Protein AF-A0A2E7CBD7-F1 (afdb_monomer_lite)

Foldseek 3Di:
DDPDPDDQPPPVCCVLCVLQLLLLVLVPDDDPSNVVSVVLSVVLNVQCVDPVLVVLLVVLVVLLVVLPDDPPDRSNLQHLDLVSHFDADCVLVVCLVVLCQLQVLCVVVLVVLQVVLVPDPDPVCSVVSSVVCCVPVQVVSLQVVQQVQLVVCVVVVNDHSVVSSVVSVCSNVVSNVVSVVSVVSVVSNVSNVSNCCCPPVNDPSNVVSSNSSSVSSVD

Structure (mmCIF, N/CA/C/O backbone):
data_AF-A0A2E7CBD7-F1
#
_entry.id   AF-A0A2E7CBD7-F1
#
loop_
_atom_site.group_PDB
_atom_site.id
_atom_site.type_symbol
_atom_site.label_atom_id
_atom_site.label_alt_id
_atom_site.label_comp_id
_atom_site.label_asym_id
_atom_site.label_entity_id
_atom_site.label_seq_id
_atom_site.pdbx_PDB_ins_code
_atom_site.Cartn_x
_atom_site.Cartn_y
_atom_site.Cartn_z
_atom_site.occupancy
_atom_site.B_iso_or_equiv
_atom_site.auth_seq_id
_atom_site.auth_comp_id
_atom_site.auth_asym_id
_atom_site.auth_atom_id
_atom_site.pdbx_PDB_model_num
ATOM 1 N N . MET A 1 1 ? 2.432 -10.500 17.187 1.00 45.72 1 MET A N 1
ATOM 2 C CA . MET A 1 1 ? 3.588 -10.124 16.327 1.00 45.72 1 MET A CA 1
ATOM 3 C C . MET A 1 1 ? 3.227 -8.791 15.681 1.00 45.72 1 MET A C 1
ATOM 5 O O . MET A 1 1 ? 2.122 -8.709 15.167 1.00 45.72 1 MET A O 1
ATOM 9 N N . ARG A 1 2 ? 4.065 -7.745 15.773 1.00 46.00 2 ARG A N 1
ATOM 10 C CA . ARG A 1 2 ? 3.711 -6.399 15.273 1.00 46.00 2 ARG A CA 1
ATOM 11 C C . ARG A 1 2 ? 3.527 -6.428 13.750 1.00 46.00 2 ARG A C 1
ATOM 13 O O . ARG A 1 2 ? 4.441 -6.854 13.051 1.00 46.00 2 ARG A O 1
ATOM 20 N N . LYS A 1 3 ? 2.368 -5.992 13.251 1.00 58.16 3 LYS A N 1
ATOM 21 C CA . LYS A 1 3 ? 2.067 -5.891 11.807 1.00 58.16 3 LYS A CA 1
ATOM 22 C C . LYS A 1 3 ? 2.185 -4.465 11.267 1.00 58.16 3 LYS A C 1
ATOM 24 O O . LYS A 1 3 ? 2.264 -4.269 10.061 1.00 58.16 3 LYS A O 1
ATOM 29 N N . LEU A 1 4 ? 2.232 -3.484 12.163 1.00 59.16 4 LEU A N 1
ATOM 30 C CA . LEU A 1 4 ? 2.351 -2.063 11.865 1.00 59.16 4 LEU A CA 1
ATOM 31 C C . LEU A 1 4 ? 3.756 -1.552 12.172 1.00 59.16 4 LEU A C 1
ATOM 33 O O . LEU A 1 4 ? 4.401 -1.988 13.126 1.00 59.16 4 LEU A O 1
ATOM 37 N N . THR A 1 5 ? 4.198 -0.586 11.367 1.00 62.44 5 THR A N 1
ATOM 38 C CA . THR A 1 5 ? 5.437 0.179 11.572 1.00 62.44 5 THR A CA 1
ATOM 39 C C . THR A 1 5 ? 5.343 1.153 12.745 1.00 62.44 5 THR A C 1
ATOM 41 O O . THR A 1 5 ? 6.370 1.604 13.245 1.00 62.44 5 THR A O 1
ATOM 44 N N . LEU A 1 6 ? 4.124 1.452 13.199 1.00 66.19 6 LEU A N 1
ATOM 45 C CA . LEU A 1 6 ? 3.848 2.288 14.357 1.00 66.19 6 LEU A CA 1
ATOM 46 C C . LEU A 1 6 ? 3.693 1.436 15.625 1.00 66.19 6 LEU A C 1
ATOM 48 O O . LEU A 1 6 ? 3.036 0.391 15.612 1.00 66.19 6 LEU A O 1
ATOM 52 N N . ASP A 1 7 ? 4.309 1.886 16.721 1.00 74.25 7 ASP A N 1
ATOM 53 C CA . ASP A 1 7 ? 4.195 1.222 18.016 1.00 74.25 7 ASP A CA 1
ATOM 54 C C . ASP A 1 7 ? 2.847 1.542 18.667 1.00 74.25 7 ASP A C 1
ATOM 56 O O . ASP A 1 7 ? 2.553 2.694 18.981 1.00 74.25 7 ASP A O 1
ATOM 60 N N . ILE A 1 8 ? 2.034 0.507 18.867 1.00 78.81 8 ILE A N 1
ATOM 61 C CA . ILE A 1 8 ? 0.743 0.612 19.544 1.00 78.81 8 ILE A CA 1
ATOM 62 C C . ILE A 1 8 ? 0.936 0.198 20.996 1.00 78.81 8 ILE A C 1
ATOM 64 O O . ILE A 1 8 ? 1.450 -0.887 21.281 1.00 78.81 8 ILE A O 1
ATOM 68 N N . GLN A 1 9 ? 0.506 1.066 21.909 1.00 81.12 9 GLN A N 1
ATOM 69 C CA . GLN A 1 9 ? 0.591 0.848 23.346 1.00 81.12 9 GLN A CA 1
ATOM 70 C C . GLN A 1 9 ? -0.817 0.822 23.966 1.00 81.12 9 GLN A C 1
ATOM 72 O O . GLN A 1 9 ? -1.640 1.657 23.592 1.00 81.12 9 GLN A O 1
ATOM 77 N N . PRO A 1 10 ? -1.086 -0.083 24.927 1.00 83.06 10 PRO A N 1
ATOM 78 C CA . PRO A 1 10 ? -0.162 -1.069 25.490 1.00 83.06 10 PRO A CA 1
ATOM 79 C C . PRO A 1 10 ? 0.046 -2.279 24.566 1.00 83.06 10 PRO A C 1
ATOM 81 O O . PRO A 1 10 ? -0.889 -2.801 23.967 1.00 83.06 10 PRO A O 1
ATOM 84 N N . SER A 1 11 ? 1.280 -2.787 24.511 1.00 82.88 11 SER A N 1
ATOM 85 C CA . SER A 1 11 ? 1.660 -3.911 23.636 1.00 82.88 11 SER A CA 1
ATOM 86 C C . SER A 1 11 ? 0.886 -5.213 23.880 1.00 82.88 11 SER A C 1
ATOM 88 O O . SER A 1 11 ? 0.782 -6.038 22.974 1.00 82.88 11 SER A O 1
ATOM 90 N N . LYS A 1 12 ? 0.340 -5.403 25.089 1.00 84.69 12 LYS A N 1
ATOM 91 C CA . LYS A 1 12 ? -0.490 -6.564 25.450 1.00 84.69 12 LYS A CA 1
ATOM 92 C C . LYS A 1 12 ? -1.815 -6.605 24.686 1.00 84.69 12 LYS A C 1
ATOM 94 O O . LYS A 1 12 ? -2.310 -7.688 24.418 1.00 84.69 12 LYS A O 1
ATOM 99 N N . GLU A 1 13 ? -2.341 -5.442 24.315 1.00 87.81 13 GLU A N 1
ATOM 100 C CA . GLU A 1 13 ? -3.641 -5.281 23.654 1.00 87.81 13 GLU A CA 1
ATOM 101 C C . GLU A 1 13 ? -3.455 -4.908 22.173 1.00 87.81 13 GLU A C 1
ATOM 103 O O . GLU A 1 13 ? -4.305 -4.285 21.545 1.00 87.81 13 GLU A O 1
ATOM 108 N N . TYR A 1 14 ? -2.303 -5.265 21.597 1.00 85.06 14 TYR 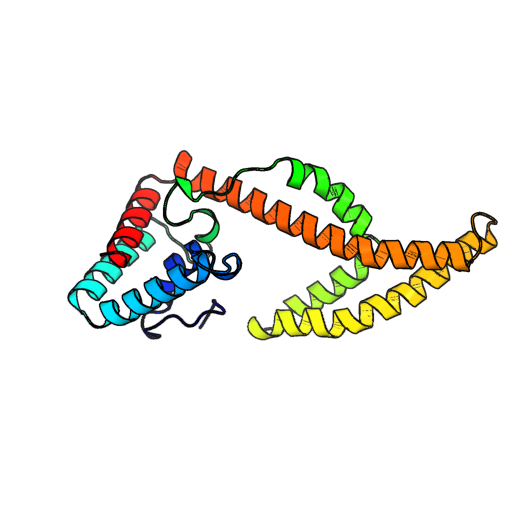A N 1
ATOM 109 C CA . TYR A 1 14 ? -1.939 -4.890 20.233 1.00 85.06 14 TYR A CA 1
ATOM 110 C C . TYR A 1 14 ? -2.971 -5.360 19.204 1.00 85.06 14 TYR A C 1
ATOM 112 O O . TYR A 1 14 ? -3.414 -4.564 18.384 1.00 85.06 14 TYR A O 1
ATOM 120 N N . ASP A 1 15 ? -3.375 -6.631 19.264 1.00 86.75 15 ASP A N 1
ATOM 121 C CA . ASP A 1 15 ? -4.303 -7.219 18.288 1.00 86.75 15 ASP A CA 1
ATOM 122 C C . ASP A 1 15 ? -5.714 -6.603 18.386 1.00 86.75 15 ASP A C 1
ATOM 124 O O . ASP A 1 15 ? -6.424 -6.524 17.386 1.00 86.75 15 ASP A O 1
ATOM 128 N N . LEU A 1 16 ? -6.081 -6.101 19.571 1.00 90.62 16 LEU A N 1
ATOM 129 C CA . LEU A 1 16 ? -7.334 -5.391 19.834 1.00 90.62 16 LEU A CA 1
ATOM 130 C C . LEU A 1 16 ? -7.347 -3.999 19.190 1.00 90.62 16 LEU A C 1
ATOM 132 O O . LEU A 1 16 ? -8.383 -3.546 18.714 1.00 90.62 16 LEU A O 1
ATOM 136 N N . LEU A 1 17 ? -6.201 -3.316 19.172 1.00 91.94 17 LEU A N 1
ATOM 137 C CA . LEU A 1 17 ? -6.055 -1.934 18.702 1.00 91.94 17 LEU A CA 1
ATOM 138 C C . LEU A 1 17 ? -5.582 -1.833 17.240 1.00 91.94 17 LEU A C 1
ATOM 140 O O . LEU A 1 17 ? -5.793 -0.810 16.586 1.00 91.94 17 LEU A O 1
ATOM 144 N N . GLU A 1 18 ? -4.953 -2.883 16.704 1.00 91.31 18 GLU A N 1
ATOM 145 C CA . GLU A 1 18 ? -4.431 -2.935 15.331 1.00 91.31 18 GLU A CA 1
ATOM 146 C C . GLU A 1 18 ? -5.481 -2.537 14.271 1.00 91.31 18 GLU A C 1
AT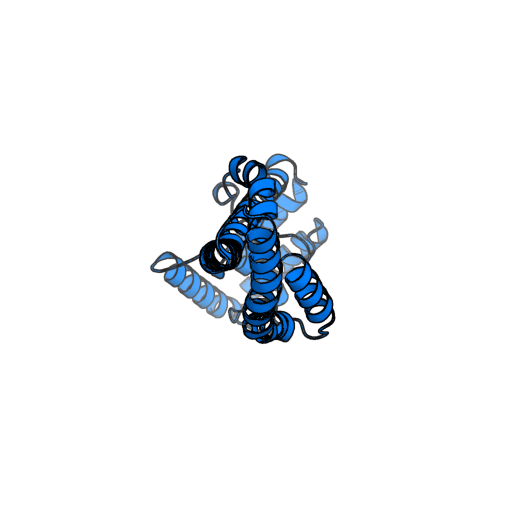OM 148 O O . GLU A 1 18 ? -5.150 -1.712 13.411 1.00 91.31 18 GLU A O 1
ATOM 153 N N . PRO A 1 19 ? -6.736 -3.039 14.305 1.00 93.50 19 PRO A N 1
ATOM 154 C CA . PRO A 1 19 ? -7.743 -2.710 13.293 1.00 93.50 19 PRO A CA 1
ATOM 155 C C . PRO A 1 19 ? -8.080 -1.217 13.245 1.00 93.50 19 PRO A C 1
ATOM 157 O O . PRO A 1 19 ? -8.169 -0.647 12.152 1.00 93.50 19 PRO A O 1
ATOM 160 N N . TYR A 1 20 ? -8.207 -0.582 14.413 1.00 94.00 20 TYR A N 1
ATOM 161 C CA . TYR A 1 20 ? -8.456 0.852 14.551 1.00 94.00 20 TYR A CA 1
ATOM 162 C C . TYR A 1 20 ? -7.311 1.692 13.989 1.00 94.00 20 TYR A C 1
ATOM 164 O O . TYR A 1 20 ? -7.541 2.630 13.222 1.00 94.00 20 TYR A O 1
ATOM 172 N N . VAL A 1 21 ? -6.068 1.339 14.329 1.00 91.62 21 VAL A N 1
ATOM 173 C CA . VAL A 1 21 ? -4.884 2.079 13.871 1.00 91.62 21 VAL A CA 1
ATOM 174 C C . VAL A 1 21 ? -4.655 1.888 12.372 1.00 91.62 21 VAL A C 1
ATOM 176 O O . VAL A 1 21 ? -4.257 2.828 11.689 1.00 91.62 21 VAL A O 1
ATOM 179 N N . ARG A 1 22 ? -4.967 0.714 11.814 1.00 91.50 22 ARG A N 1
ATOM 180 C CA . ARG A 1 22 ? -4.966 0.501 10.356 1.00 91.50 22 ARG A CA 1
ATOM 181 C C . ARG A 1 22 ? -5.968 1.403 9.640 1.00 91.50 22 ARG A C 1
ATOM 183 O O . ARG A 1 22 ? -5.622 1.995 8.619 1.00 91.50 22 ARG A O 1
ATOM 190 N N . ALA A 1 23 ? -7.167 1.570 10.197 1.00 92.62 23 ALA A N 1
ATOM 191 C CA . ALA A 1 23 ? -8.201 2.434 9.628 1.00 92.62 23 ALA A CA 1
ATOM 192 C C . ALA A 1 23 ? -7.800 3.926 9.587 1.00 92.62 23 ALA A C 1
ATOM 194 O O . ALA A 1 23 ? -8.231 4.648 8.684 1.00 92.62 23 ALA A O 1
ATOM 195 N N . LEU A 1 24 ? -6.908 4.373 10.485 1.00 90.69 24 LEU A N 1
ATOM 196 C CA . LEU A 1 24 ? -6.328 5.726 10.465 1.00 90.69 24 LEU A CA 1
ATOM 197 C C . LEU A 1 24 ? -5.389 5.985 9.276 1.00 90.69 24 LEU A C 1
ATOM 199 O O . LEU A 1 24 ? -5.131 7.145 8.956 1.00 90.69 24 LEU A O 1
ATOM 203 N N . ARG A 1 25 ? -4.879 4.931 8.620 1.00 89.81 25 ARG A N 1
ATOM 204 C CA . ARG A 1 25 ? -3.911 5.019 7.509 1.00 89.81 25 ARG A CA 1
ATOM 205 C C . ARG A 1 25 ? -2.694 5.897 7.848 1.00 89.81 25 ARG A C 1
ATOM 207 O O . ARG A 1 25 ? -2.388 6.846 7.125 1.00 89.81 25 ARG A O 1
ATOM 214 N N . PRO A 1 26 ? -1.961 5.586 8.933 1.00 85.38 26 PRO A N 1
ATOM 215 C CA . PRO A 1 26 ? -0.871 6.428 9.429 1.00 85.38 26 PRO A CA 1
ATOM 216 C C . PRO A 1 26 ? 0.226 6.692 8.388 1.00 85.38 26 PRO A C 1
ATOM 218 O O . PRO A 1 26 ? 0.828 7.756 8.390 1.00 85.38 26 PRO A O 1
ATOM 221 N N . THR A 1 27 ? 0.462 5.758 7.464 1.00 82.38 27 THR A N 1
ATOM 222 C CA . THR A 1 27 ? 1.471 5.888 6.399 1.00 82.38 27 THR A CA 1
ATOM 223 C C . THR A 1 27 ? 1.132 6.932 5.332 1.00 82.38 27 THR A C 1
ATOM 225 O O . THR A 1 27 ? 1.996 7.271 4.531 1.00 82.38 27 THR A O 1
ATOM 228 N N . GLU A 1 28 ? -0.110 7.418 5.290 1.00 83.69 28 GLU A N 1
ATOM 229 C CA . GLU A 1 28 ? -0.585 8.420 4.325 1.00 83.69 28 GLU A CA 1
ATOM 230 C C . GLU A 1 28 ? -0.653 9.834 4.912 1.00 83.69 28 GLU A C 1
ATOM 232 O O . GLU A 1 28 ? -0.900 10.788 4.175 1.00 83.69 28 GLU A O 1
ATOM 237 N N . LYS A 1 29 ? -0.473 9.986 6.229 1.00 86.56 29 LYS A N 1
ATOM 238 C CA . LYS A 1 29 ? -0.640 11.265 6.924 1.00 86.56 29 LYS A CA 1
ATOM 239 C C . LYS A 1 29 ? 0.683 12.005 7.090 1.00 86.56 29 LYS A C 1
ATOM 241 O O . LYS A 1 29 ? 1.717 11.401 7.360 1.00 86.56 29 LYS A O 1
ATOM 246 N N . ILE A 1 30 ? 0.626 13.327 6.941 1.00 86.25 30 ILE A N 1
ATOM 247 C CA . ILE A 1 30 ? 1.757 14.253 7.085 1.00 86.25 30 ILE A CA 1
ATOM 248 C C . ILE A 1 30 ? 1.296 15.523 7.811 1.00 86.25 30 ILE A C 1
ATOM 250 O O . ILE A 1 30 ? 0.117 15.867 7.744 1.00 86.25 30 ILE A O 1
ATOM 254 N N . GLY A 1 31 ? 2.217 16.229 8.473 1.00 89.44 31 GLY A N 1
ATOM 255 C CA . GLY A 1 31 ? 1.921 17.493 9.164 1.00 89.44 31 GLY A CA 1
ATOM 256 C C . GLY A 1 31 ? 0.873 17.338 10.271 1.00 89.44 31 GLY A C 1
ATOM 257 O O . GLY A 1 31 ? 0.918 16.373 11.031 1.00 89.44 31 GLY A O 1
ATOM 258 N N . ASP A 1 32 ? -0.086 18.258 10.324 1.00 88.44 32 ASP A N 1
ATOM 259 C CA . ASP A 1 32 ? -1.112 18.335 11.375 1.00 88.44 32 ASP A CA 1
ATOM 260 C C . ASP A 1 32 ? -1.944 17.044 11.504 1.00 88.44 32 ASP A C 1
ATOM 262 O O . ASP A 1 32 ? -2.252 16.597 12.609 1.00 88.44 32 ASP A O 1
ATOM 266 N N . ASP A 1 33 ? -2.248 16.378 10.383 1.00 86.75 33 ASP A N 1
ATOM 267 C CA . ASP A 1 33 ? -2.962 15.093 10.374 1.00 86.75 33 ASP A CA 1
ATOM 268 C C . ASP A 1 33 ? -2.166 13.990 11.092 1.00 86.75 33 ASP A C 1
ATOM 270 O O . ASP A 1 33 ? -2.736 13.094 11.719 1.00 86.75 33 ASP A O 1
ATOM 274 N N . TRP A 1 34 ? -0.837 14.029 10.980 1.00 88.56 34 TRP A N 1
ATOM 275 C CA . TRP A 1 34 ? 0.042 13.086 11.660 1.00 88.56 34 TRP A CA 1
ATOM 276 C C . TRP A 1 34 ? 0.114 13.374 13.162 1.00 88.56 34 TRP A C 1
ATOM 278 O O . TRP A 1 34 ? 0.031 12.450 13.975 1.00 88.56 34 TRP A O 1
ATOM 288 N N . GLU A 1 35 ? 0.198 14.647 13.546 1.00 89.06 35 GLU A N 1
ATOM 289 C CA . GLU A 1 35 ? 0.175 15.061 14.953 1.00 89.06 35 GLU A CA 1
ATOM 290 C C . GLU A 1 35 ? -1.145 14.690 15.640 1.00 89.06 35 GLU A C 1
ATOM 292 O O . GLU A 1 35 ? -1.144 14.230 16.788 1.00 89.06 35 GLU A O 1
ATOM 297 N N . ALA A 1 36 ? -2.267 14.792 14.923 1.00 90.19 36 ALA A N 1
ATOM 298 C CA . ALA A 1 36 ? -3.568 14.340 15.402 1.00 90.19 36 ALA A CA 1
ATOM 299 C C . ALA A 1 36 ? -3.580 12.828 15.693 1.00 90.19 36 ALA A C 1
ATOM 301 O O . ALA A 1 36 ? -4.057 12.410 16.750 1.00 90.19 36 ALA A O 1
ATOM 302 N N . ILE A 1 37 ? -2.990 12.005 14.814 1.00 90.38 37 ILE A N 1
ATOM 303 C CA . ILE A 1 37 ? -2.857 10.555 15.039 1.00 90.38 37 ILE A CA 1
ATOM 304 C C . ILE A 1 37 ? -1.999 10.267 16.273 1.00 90.38 37 ILE A C 1
ATOM 306 O O . ILE A 1 37 ? -2.384 9.449 17.106 1.00 90.38 37 ILE A O 1
ATOM 310 N N . LEU A 1 38 ? -0.850 10.931 16.425 1.00 89.94 38 LEU A N 1
ATOM 311 C CA . LEU A 1 38 ? 0.012 10.740 17.596 1.00 89.94 38 LEU A CA 1
ATOM 312 C C . LEU A 1 38 ? -0.696 11.131 18.897 1.00 89.94 38 LEU A C 1
ATOM 314 O O . LEU A 1 38 ? -0.546 10.456 19.918 1.00 89.94 38 LEU A O 1
ATOM 318 N N . THR A 1 39 ? -1.491 12.198 18.857 1.00 91.50 39 THR A N 1
ATOM 319 C CA . THR A 1 39 ? -2.300 12.645 19.994 1.00 91.50 39 THR A CA 1
ATOM 320 C C . THR A 1 39 ? -3.354 11.604 20.363 1.00 91.50 39 THR A C 1
ATOM 322 O O . THR A 1 39 ? -3.472 11.249 21.537 1.00 91.50 39 THR A O 1
ATOM 325 N N . ASP A 1 40 ? -4.064 11.047 19.380 1.00 90.81 40 ASP A N 1
ATOM 326 C CA . ASP A 1 40 ? -5.062 10.000 19.619 1.00 90.81 40 ASP A CA 1
ATOM 327 C C . ASP A 1 40 ? -4.426 8.701 20.143 1.00 90.81 40 ASP A C 1
ATOM 329 O O . ASP A 1 40 ? -4.927 8.093 21.084 1.00 90.81 40 ASP A O 1
ATOM 333 N N . LEU A 1 41 ? -3.255 8.311 19.634 1.00 91.12 41 LEU A N 1
ATOM 334 C CA . LEU A 1 41 ? -2.512 7.155 20.148 1.00 91.12 41 LEU A CA 1
ATOM 335 C C . LEU A 1 41 ? -2.051 7.351 21.597 1.00 91.12 41 LEU A C 1
ATOM 337 O O . LEU A 1 41 ? -2.110 6.418 22.400 1.00 91.12 41 LEU A O 1
ATOM 341 N N . ASN A 1 42 ? -1.620 8.562 21.957 1.00 90.44 42 ASN A N 1
ATOM 342 C CA . ASN A 1 42 ? -1.290 8.897 23.342 1.00 90.44 42 ASN A CA 1
ATOM 343 C C . ASN A 1 42 ? -2.531 8.864 24.242 1.00 90.44 42 ASN A C 1
ATOM 345 O O . ASN A 1 42 ? -2.454 8.355 25.362 1.00 90.44 42 ASN A O 1
ATOM 349 N N . ARG A 1 43 ? -3.681 9.345 23.754 1.00 92.94 43 ARG A N 1
ATOM 350 C CA . ARG A 1 43 ? -4.966 9.220 24.453 1.00 92.94 43 ARG A CA 1
ATOM 351 C C . ARG A 1 43 ? -5.306 7.750 24.695 1.00 92.94 43 ARG A C 1
ATOM 353 O O . ARG A 1 43 ? -5.533 7.388 25.842 1.00 92.94 43 ARG A O 1
ATOM 360 N N . ILE A 1 44 ? -5.253 6.901 23.667 1.00 91.50 44 ILE A N 1
ATOM 361 C CA . ILE A 1 44 ? -5.518 5.454 23.769 1.00 91.50 44 ILE A CA 1
ATOM 362 C C . ILE A 1 44 ? -4.596 4.798 24.796 1.00 91.50 44 ILE A C 1
ATOM 364 O O . ILE A 1 44 ? -5.059 4.063 25.667 1.00 91.50 44 ILE A O 1
ATOM 368 N N . LYS A 1 45 ? -3.295 5.107 24.747 1.00 89.06 45 LYS A N 1
ATOM 369 C CA . LYS A 1 45 ? -2.318 4.607 25.720 1.00 89.06 45 LYS A CA 1
ATOM 370 C C . LYS A 1 45 ? -2.702 4.977 27.155 1.00 89.06 45 LYS A C 1
ATOM 372 O O . LYS A 1 45 ? -2.535 4.157 28.055 1.00 89.06 45 LYS A O 1
ATOM 377 N N . ASN A 1 46 ? -3.205 6.191 27.374 1.00 89.31 46 ASN A N 1
ATOM 378 C CA . ASN A 1 46 ? -3.647 6.643 28.690 1.00 89.31 46 ASN A CA 1
ATOM 379 C C . ASN A 1 46 ? -4.966 5.971 29.110 1.00 89.31 46 ASN A C 1
ATOM 381 O O . ASN A 1 46 ? -5.056 5.493 30.242 1.00 89.31 46 ASN A O 1
ATOM 385 N N . SER A 1 47 ? -5.948 5.881 28.204 1.00 88.56 47 SER A N 1
ATOM 386 C CA . SER A 1 47 ? -7.250 5.237 28.436 1.00 88.56 47 SER A CA 1
ATOM 387 C C . SER A 1 47 ? -7.125 3.746 28.738 1.00 88.56 47 SER A C 1
ATOM 389 O O . SER A 1 47 ? -7.883 3.219 29.545 1.00 88.56 47 SER A O 1
ATOM 391 N N . ALA A 1 48 ? -6.121 3.071 28.178 1.00 87.06 48 ALA A N 1
ATOM 392 C CA . ALA A 1 48 ? -5.876 1.655 28.426 1.00 87.06 48 ALA A CA 1
ATOM 393 C C . ALA A 1 48 ? -5.487 1.322 29.882 1.00 87.06 48 ALA A C 1
ATOM 395 O O . ALA A 1 48 ? -5.528 0.154 30.261 1.00 87.06 48 ALA A O 1
ATOM 396 N N . ASN A 1 49 ? -5.138 2.318 30.708 1.00 86.94 49 ASN A N 1
ATOM 397 C CA . ASN A 1 49 ? -4.947 2.121 32.151 1.00 86.94 49 ASN A CA 1
ATOM 398 C C . ASN A 1 49 ? -6.277 2.003 32.917 1.00 86.94 49 ASN A C 1
ATOM 400 O O . ASN A 1 49 ? -6.280 1.609 34.080 1.00 86.94 49 ASN A O 1
ATOM 404 N N . ASN A 1 50 ? -7.403 2.363 32.296 1.00 90.94 50 ASN A N 1
ATOM 405 C CA . ASN A 1 50 ? -8.731 2.215 32.873 1.00 90.94 50 ASN A CA 1
ATOM 406 C C . ASN A 1 50 ? -9.306 0.840 32.504 1.00 90.94 50 ASN A C 1
ATOM 408 O O . ASN A 1 50 ? -9.680 0.592 31.356 1.00 90.94 50 ASN A O 1
ATOM 412 N N . GLU A 1 51 ? -9.432 -0.041 33.496 1.00 90.00 51 GLU A N 1
ATOM 413 C CA . GLU A 1 51 ? -9.959 -1.399 33.309 1.00 90.00 51 GLU A CA 1
ATOM 414 C C . GLU A 1 51 ? -11.391 -1.418 32.759 1.00 90.00 51 GLU A C 1
ATOM 416 O O . GLU A 1 51 ? -11.734 -2.292 31.967 1.00 90.00 51 GLU A O 1
ATOM 421 N N . THR A 1 52 ? -12.219 -0.429 33.111 1.00 92.00 52 THR A N 1
ATOM 422 C CA . THR A 1 52 ? -13.602 -0.342 32.613 1.00 92.00 52 THR A CA 1
ATOM 423 C C . THR A 1 52 ? -13.627 -0.028 31.120 1.00 92.00 52 THR A C 1
ATOM 425 O O . THR A 1 52 ? -14.398 -0.628 30.374 1.00 92.00 52 THR A O 1
ATOM 428 N N . TRP A 1 53 ? -12.768 0.893 30.674 1.00 93.19 53 TRP A N 1
ATOM 429 C CA . TRP A 1 53 ? -12.620 1.221 29.254 1.00 93.19 53 TRP A CA 1
ATOM 430 C C . TRP A 1 53 ? -12.110 0.009 28.472 1.00 93.19 53 TRP A C 1
ATOM 432 O O . TRP A 1 53 ? -12.683 -0.366 27.452 1.00 93.19 53 TRP A O 1
ATOM 442 N N . LEU A 1 54 ? -11.089 -0.670 29.005 1.00 92.25 54 LEU A N 1
ATOM 443 C CA . LEU A 1 54 ? -10.502 -1.838 28.359 1.00 92.25 54 LEU A CA 1
ATOM 444 C C . LEU A 1 54 ? -11.485 -3.016 28.272 1.00 92.25 54 LEU A C 1
ATOM 446 O O . LEU A 1 54 ? -11.518 -3.704 27.255 1.00 92.25 54 LEU A O 1
ATOM 450 N N . SER A 1 55 ? -12.298 -3.240 29.306 1.00 92.69 55 SER A N 1
ATOM 451 C CA . SER A 1 55 ? -13.326 -4.286 29.298 1.00 92.69 55 SER A CA 1
ATOM 452 C C . SER A 1 55 ? -14.386 -4.025 28.229 1.00 92.69 55 SER A C 1
ATOM 454 O O . SER A 1 55 ? -14.691 -4.926 27.453 1.00 92.69 55 SER A O 1
ATOM 456 N N . LYS A 1 56 ? -14.891 -2.787 28.132 1.00 93.62 56 LYS A N 1
ATOM 457 C CA . LYS A 1 56 ? -15.851 -2.390 27.086 1.00 93.62 56 LYS A CA 1
ATOM 458 C C . LYS A 1 56 ? -15.272 -2.548 25.685 1.00 93.62 56 LYS A C 1
ATOM 460 O O . LYS A 1 56 ? -15.965 -2.979 24.766 1.00 93.62 56 LYS A O 1
ATOM 465 N N . LEU A 1 57 ? -13.995 -2.208 25.520 1.00 93.88 57 LEU A N 1
ATOM 466 C CA . LEU A 1 57 ? -13.308 -2.368 24.248 1.00 93.88 57 LEU A CA 1
ATOM 467 C C . LEU A 1 57 ? -13.182 -3.846 23.851 1.00 93.88 57 LEU A C 1
ATOM 469 O O . LEU A 1 57 ? -13.419 -4.186 22.694 1.00 93.88 57 LEU A O 1
ATOM 473 N N . LYS A 1 58 ? -12.829 -4.722 24.798 1.00 94.62 58 LYS A N 1
ATOM 474 C CA . LYS A 1 58 ? -12.751 -6.171 24.561 1.00 94.62 58 LYS A CA 1
ATOM 475 C C . LYS A 1 58 ? -14.103 -6.742 24.154 1.00 94.62 58 LYS A C 1
ATOM 477 O O . LYS A 1 58 ? -14.169 -7.428 23.143 1.00 94.62 58 LYS A O 1
ATOM 482 N N . GLU A 1 59 ? -15.163 -6.380 24.868 1.00 95.56 59 GLU A N 1
ATOM 483 C CA . GLU A 1 59 ? -16.537 -6.775 24.540 1.00 95.56 59 GLU A CA 1
ATOM 484 C C . GLU A 1 59 ? -16.931 -6.317 23.125 1.00 95.56 59 GLU A C 1
ATOM 486 O O . GLU A 1 59 ? -17.318 -7.132 22.292 1.00 95.56 59 GLU A O 1
ATOM 491 N N . SER A 1 60 ? -16.697 -5.043 22.794 1.00 95.06 60 SER A N 1
ATOM 492 C CA . SER A 1 60 ? -16.998 -4.498 21.458 1.00 95.06 60 SER A CA 1
ATOM 493 C C . SER A 1 60 ? -16.194 -5.183 20.343 1.00 95.06 60 SER A C 1
ATOM 495 O O . SER A 1 60 ? -16.666 -5.344 19.218 1.00 95.06 60 SER A O 1
ATOM 497 N N . TYR A 1 61 ? -14.961 -5.605 20.631 1.00 95.31 61 TYR A N 1
ATOM 498 C CA . TYR A 1 61 ? -14.141 -6.352 19.679 1.00 95.31 61 TYR A CA 1
ATOM 499 C C . TYR A 1 61 ? -14.585 -7.811 19.526 1.00 95.31 61 TYR A C 1
ATOM 501 O O . TYR A 1 61 ? -14.572 -8.342 18.417 1.00 95.31 61 TYR A O 1
ATOM 509 N N . GLU A 1 62 ? -15.010 -8.466 20.604 1.00 95.44 62 GLU A N 1
ATOM 510 C CA . GLU A 1 62 ? -15.595 -9.809 20.548 1.00 95.44 62 GLU A CA 1
ATOM 511 C C . GLU A 1 62 ? -16.901 -9.816 19.744 1.00 95.44 62 GLU A C 1
ATOM 513 O O . GLU A 1 62 ? -17.119 -10.718 18.928 1.00 95.44 62 GLU A O 1
ATOM 518 N N . GLU A 1 63 ? -17.729 -8.778 19.888 1.00 95.38 63 GLU A N 1
ATOM 519 C CA . GLU A 1 63 ? -18.904 -8.553 19.041 1.00 95.38 63 GLU A CA 1
ATOM 520 C C . GLU A 1 63 ? -18.515 -8.380 17.569 1.00 95.38 63 GLU A C 1
ATOM 522 O O . GLU A 1 63 ? -19.110 -9.009 16.691 1.00 95.38 63 GLU A O 1
ATOM 527 N N . LEU A 1 64 ? -17.474 -7.590 17.289 1.00 95.25 64 LEU A N 1
ATOM 528 C CA . LEU A 1 64 ? -16.947 -7.384 15.940 1.00 95.25 64 LEU A CA 1
ATOM 529 C C . LEU A 1 64 ? -16.477 -8.701 15.299 1.00 95.25 64 LEU A C 1
ATOM 531 O O . LEU A 1 64 ? -16.832 -8.998 14.153 1.00 95.25 64 LEU A O 1
ATOM 535 N N . VAL A 1 65 ? -15.722 -9.521 16.033 1.00 95.06 65 VAL A N 1
ATOM 536 C CA . VAL A 1 65 ? -15.281 -10.851 15.577 1.00 95.06 65 VAL A CA 1
ATOM 537 C C . VAL A 1 65 ? -16.483 -11.769 15.347 1.00 95.06 65 VAL A C 1
ATOM 539 O O . VAL A 1 65 ? -16.566 -12.422 14.305 1.00 95.06 65 VAL A O 1
ATOM 542 N N . SER A 1 66 ? -17.457 -11.765 16.257 1.00 94.69 66 SER A N 1
ATOM 543 C CA . SER A 1 66 ? -18.687 -12.562 16.147 1.00 94.69 66 SER A CA 1
ATOM 544 C C . SER A 1 66 ? -19.563 -12.144 14.961 1.00 94.69 66 SER A C 1
ATOM 546 O O . SER A 1 66 ? -20.229 -12.980 14.350 1.00 94.69 66 SER A O 1
ATOM 548 N N . ALA A 1 67 ? -19.525 -10.866 14.578 1.00 92.81 67 ALA A N 1
ATOM 549 C CA . ALA A 1 67 ? -20.197 -10.342 13.392 1.00 92.81 67 ALA A CA 1
ATOM 550 C C . ALA A 1 67 ? -19.504 -10.732 12.068 1.00 92.81 67 ALA A C 1
ATOM 552 O O . ALA A 1 67 ? -20.043 -10.468 10.987 1.00 92.81 67 ALA A O 1
ATOM 553 N N . GLY A 1 68 ? -18.342 -11.392 12.140 1.00 92.12 68 GLY A N 1
ATOM 554 C CA . GLY A 1 68 ? -17.614 -11.946 11.000 1.00 92.12 68 GLY A CA 1
ATOM 555 C C . GLY A 1 68 ? -16.325 -11.207 10.644 1.00 92.12 68 GLY A C 1
ATOM 556 O O . GLY A 1 68 ? -15.781 -11.444 9.563 1.00 92.12 68 GLY A O 1
ATOM 557 N N . PHE A 1 69 ? -15.829 -10.315 11.506 1.00 93.25 69 PHE A N 1
ATOM 558 C CA . PHE A 1 69 ? -14.548 -9.653 11.280 1.00 93.25 69 PHE A CA 1
ATOM 559 C C . PHE A 1 69 ? -13.392 -10.655 11.277 1.00 93.25 69 PHE A C 1
ATOM 561 O O . PHE A 1 69 ? -13.283 -11.533 12.131 1.00 93.25 69 PHE A O 1
ATOM 568 N N . THR A 1 70 ? -12.481 -10.485 10.323 1.00 89.94 70 THR A N 1
ATOM 569 C CA . THR A 1 70 ? -11.242 -11.260 10.250 1.00 89.94 70 THR A CA 1
ATOM 570 C C . THR A 1 70 ? -10.067 -10.322 10.024 1.00 89.94 70 THR A C 1
ATOM 572 O O . THR A 1 70 ? -10.175 -9.344 9.291 1.00 89.94 70 THR A O 1
ATOM 575 N N . ASN A 1 71 ? -8.899 -10.650 10.581 1.00 83.88 71 ASN A N 1
ATOM 576 C CA . ASN A 1 71 ? -7.686 -9.831 10.430 1.00 83.88 71 ASN A CA 1
ATOM 577 C C . ASN A 1 71 ? -7.205 -9.679 8.969 1.00 83.88 71 ASN A C 1
ATOM 579 O O . ASN A 1 71 ? -6.379 -8.811 8.678 1.00 83.88 71 ASN A O 1
ATOM 583 N N . SER A 1 72 ? -7.708 -10.518 8.055 1.00 84.62 72 SER A N 1
ATOM 584 C CA . SER A 1 72 ? -7.501 -10.409 6.607 1.00 84.62 72 SER A CA 1
ATOM 585 C C . SER A 1 72 ? -8.306 -9.290 5.947 1.00 84.62 72 SER A C 1
ATOM 587 O O . SER A 1 72 ? -7.976 -8.891 4.832 1.00 84.62 72 SER A O 1
ATOM 589 N N . MET A 1 73 ? -9.357 -8.791 6.600 1.00 90.12 73 MET A N 1
ATOM 590 C CA . MET A 1 73 ? -10.133 -7.660 6.104 1.00 90.12 73 MET A CA 1
ATOM 591 C C . MET A 1 73 ? -9.302 -6.372 6.155 1.00 90.12 73 MET A C 1
ATOM 593 O O . MET A 1 73 ? -8.406 -6.196 6.988 1.00 90.12 73 MET A O 1
ATOM 597 N N . ARG A 1 74 ? -9.572 -5.473 5.209 1.00 87.81 74 ARG A N 1
ATOM 598 C CA . ARG A 1 74 ? -8.791 -4.253 4.993 1.00 87.81 74 ARG A CA 1
ATOM 599 C C . ARG A 1 74 ? -9.478 -3.06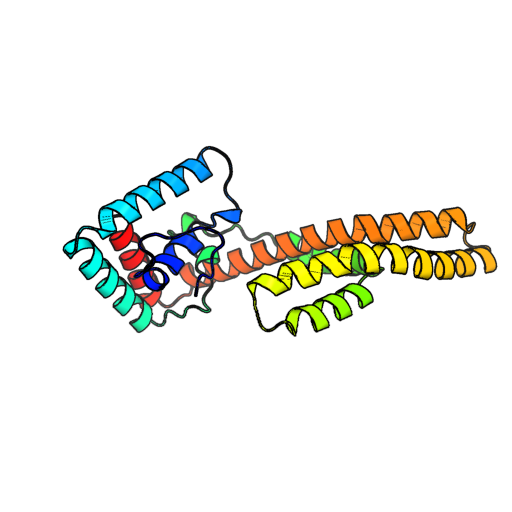5 5.647 1.00 87.81 74 ARG A C 1
ATOM 601 O O . ARG A 1 74 ? -10.161 -2.297 4.981 1.00 87.81 74 ARG A O 1
ATOM 608 N N . THR A 1 75 ? -9.290 -2.909 6.955 1.00 92.38 75 THR A N 1
ATOM 609 C CA . THR A 1 75 ? -9.895 -1.798 7.709 1.00 92.38 75 THR A CA 1
ATOM 610 C C . THR A 1 75 ? -9.420 -0.427 7.227 1.00 92.38 75 THR A C 1
ATOM 612 O O . THR A 1 75 ? -10.166 0.545 7.320 1.00 92.38 75 THR A O 1
ATOM 615 N N . GLU A 1 76 ? -8.234 -0.346 6.611 1.00 91.62 76 GLU A N 1
ATOM 616 C CA . GLU A 1 76 ? -7.759 0.848 5.903 1.00 91.62 76 GLU A CA 1
ATOM 617 C C . GLU A 1 76 ? -8.683 1.305 4.757 1.00 91.62 76 GLU A C 1
ATOM 619 O O . GLU A 1 76 ? -8.760 2.500 4.477 1.00 91.62 76 GLU A O 1
ATOM 624 N N . ALA A 1 77 ? -9.405 0.379 4.115 1.00 92.06 77 ALA A N 1
ATOM 625 C CA . ALA A 1 77 ? -10.347 0.683 3.039 1.00 92.06 77 ALA A CA 1
ATOM 626 C C . ALA A 1 77 ? -11.695 1.191 3.574 1.00 92.06 77 ALA A C 1
ATOM 628 O O . ALA A 1 77 ? -12.364 1.987 2.915 1.00 92.06 77 ALA A O 1
ATOM 629 N N . TRP A 1 78 ? -12.091 0.736 4.765 1.00 93.56 78 TRP A N 1
ATOM 630 C CA . TRP A 1 78 ? -13.350 1.115 5.409 1.00 93.56 78 TRP A CA 1
ATOM 631 C C . TRP A 1 78 ? -13.247 2.484 6.085 1.00 93.56 78 TRP A C 1
ATOM 633 O O . TRP A 1 78 ? -14.181 3.278 6.003 1.00 93.56 78 TRP A O 1
ATOM 643 N N . GLY A 1 79 ? -12.105 2.772 6.718 1.00 92.50 79 GLY A N 1
ATOM 644 C CA . GLY A 1 79 ? -11.944 3.940 7.581 1.00 92.50 79 GLY A CA 1
ATOM 645 C C . GLY A 1 79 ? -12.748 3.815 8.879 1.00 92.50 79 GLY A C 1
ATOM 646 O O . GLY A 1 79 ? -13.342 2.777 9.176 1.00 92.50 79 GLY A O 1
ATOM 647 N N . HIS A 1 80 ? -12.756 4.877 9.682 1.00 92.44 80 HIS A N 1
ATOM 648 C CA . HIS A 1 80 ? -13.564 4.908 10.906 1.00 92.44 80 HIS A CA 1
ATOM 649 C C . HIS A 1 80 ? -15.044 5.163 10.630 1.00 92.44 80 HIS A C 1
ATOM 651 O O . HIS A 1 80 ? -15.889 4.657 11.355 1.00 92.44 80 HIS A O 1
ATOM 657 N N . ASP A 1 81 ? -15.342 5.901 9.561 1.00 91.31 81 ASP A N 1
ATOM 658 C CA . ASP A 1 81 ? -16.685 6.344 9.199 1.00 91.31 81 ASP A CA 1
ATOM 659 C C . ASP A 1 81 ? -16.877 6.257 7.675 1.00 91.31 81 ASP A C 1
ATOM 661 O O . ASP A 1 81 ? -15.910 6.344 6.915 1.00 91.31 81 ASP A O 1
ATOM 665 N N . GLU A 1 82 ? -18.126 6.154 7.205 1.00 88.88 82 GLU A N 1
ATOM 666 C CA . GLU A 1 82 ? -18.454 6.023 5.771 1.00 88.88 82 GLU A CA 1
ATOM 667 C C . GLU A 1 82 ? -17.859 7.154 4.915 1.00 88.88 82 GLU A C 1
ATOM 669 O O . GLU A 1 82 ? -17.387 6.929 3.796 1.00 88.88 82 GLU A O 1
ATOM 674 N N . THR A 1 83 ? -17.803 8.368 5.469 1.00 88.38 83 THR A N 1
ATOM 675 C CA . THR A 1 83 ? -17.255 9.564 4.812 1.00 88.38 83 THR A CA 1
ATOM 676 C C . THR A 1 83 ? -15.750 9.483 4.554 1.00 88.38 83 THR A C 1
ATOM 678 O O . THR A 1 83 ? -15.236 10.217 3.709 1.00 88.38 83 THR A O 1
ATOM 681 N N . GLN A 1 84 ? -15.038 8.589 5.246 1.00 87.44 84 GLN A N 1
ATOM 682 C CA . GLN A 1 84 ? -13.596 8.394 5.100 1.00 87.44 84 GLN A CA 1
ATOM 683 C C . GLN A 1 84 ? -13.226 7.400 3.989 1.00 87.44 84 GLN A C 1
ATOM 685 O O . GLN A 1 84 ? -12.032 7.221 3.710 1.00 87.44 84 GLN A O 1
ATOM 690 N N . THR A 1 85 ? -14.225 6.792 3.339 1.00 87.12 85 THR A N 1
ATOM 691 C CA . THR A 1 85 ? -14.037 5.912 2.181 1.00 87.12 85 THR A CA 1
ATOM 692 C C . THR A 1 85 ? -13.366 6.668 1.034 1.00 87.12 85 THR A C 1
ATOM 694 O O . THR A 1 85 ? -13.726 7.804 0.708 1.00 87.12 85 THR A O 1
ATOM 697 N N . ARG A 1 86 ? -12.390 6.034 0.374 1.00 86.50 86 ARG A N 1
ATOM 698 C CA . ARG A 1 86 ? -11.701 6.642 -0.772 1.00 86.50 86 ARG A CA 1
ATOM 699 C C . ARG A 1 86 ? -12.649 6.898 -1.942 1.00 86.50 86 ARG A C 1
ATOM 701 O O . ARG A 1 86 ? -13.609 6.169 -2.189 1.00 86.50 86 ARG A O 1
ATOM 708 N N . ARG A 1 87 ? -12.329 7.927 -2.731 1.00 83.75 87 ARG A N 1
ATOM 709 C CA . ARG A 1 87 ? -13.034 8.201 -3.986 1.00 83.75 87 ARG A CA 1
ATOM 710 C C . ARG A 1 87 ? -12.561 7.246 -5.073 1.00 83.75 87 ARG A C 1
ATOM 712 O O . ARG A 1 87 ? -11.372 7.115 -5.344 1.00 83.75 87 ARG A O 1
ATOM 719 N N . LYS A 1 88 ? -13.522 6.625 -5.749 1.00 84.31 88 LYS A N 1
ATOM 720 C CA . LYS A 1 88 ? -13.269 5.713 -6.863 1.00 84.31 88 LYS A CA 1
ATOM 721 C C . LYS A 1 88 ? -12.809 6.487 -8.104 1.00 84.31 88 LYS A C 1
ATOM 723 O O . LYS A 1 88 ? -13.593 7.245 -8.670 1.00 84.31 88 LYS A O 1
ATOM 728 N N . SER A 1 89 ? -11.586 6.238 -8.578 1.00 85.88 89 SER A N 1
ATOM 729 C CA . SER A 1 89 ? -11.070 6.798 -9.839 1.00 85.88 89 SER A CA 1
ATOM 730 C C . SER A 1 89 ? -10.900 5.719 -10.908 1.00 85.88 89 SER A C 1
ATOM 732 O O . SER A 1 89 ? -9.945 4.948 -10.882 1.00 85.88 89 SER A O 1
ATOM 734 N N . LEU A 1 90 ? -11.813 5.650 -11.884 1.00 87.75 90 LEU A N 1
ATOM 735 C CA . LEU A 1 90 ? -11.719 4.673 -12.985 1.00 87.75 90 LEU A CA 1
ATOM 736 C C . LEU A 1 90 ? -10.463 4.859 -13.847 1.00 87.75 90 LEU A C 1
ATOM 738 O O . LEU A 1 90 ? -10.000 3.901 -14.464 1.00 87.75 90 LEU A O 1
ATOM 742 N N . LEU A 1 91 ? -9.890 6.064 -13.839 1.00 86.75 91 LEU A N 1
ATOM 743 C CA . LEU A 1 91 ? -8.641 6.378 -14.520 1.00 86.75 91 LEU A CA 1
ATOM 744 C C . LEU A 1 91 ? -7.494 5.478 -14.036 1.00 86.75 91 LEU A C 1
ATOM 746 O O . LEU A 1 91 ? -6.686 5.048 -14.852 1.00 86.75 91 LEU A O 1
ATOM 750 N N . ALA A 1 92 ? -7.481 5.093 -12.755 1.00 83.00 92 ALA A N 1
ATOM 751 C CA . ALA A 1 92 ? -6.491 4.163 -12.213 1.00 83.00 92 ALA A CA 1
ATOM 752 C C . ALA A 1 92 ? -6.478 2.814 -12.954 1.00 83.00 92 ALA A C 1
ATOM 754 O O . ALA A 1 92 ? -5.416 2.313 -13.312 1.00 83.00 92 ALA A O 1
ATOM 755 N N . ARG A 1 93 ? -7.662 2.262 -13.263 1.00 87.88 93 ARG A N 1
ATOM 756 C CA . ARG A 1 93 ? -7.782 1.008 -14.024 1.00 87.88 93 ARG A CA 1
ATOM 757 C C . ARG A 1 93 ? -7.443 1.180 -15.497 1.00 87.88 93 ARG A C 1
ATOM 759 O O . ARG A 1 93 ? -6.821 0.300 -16.080 1.00 87.88 93 ARG A O 1
ATOM 766 N N . LEU A 1 94 ? -7.844 2.300 -16.096 1.00 91.88 94 LEU A N 1
ATOM 767 C CA . LEU A 1 94 ? -7.570 2.578 -17.509 1.00 91.88 94 LEU A CA 1
ATOM 768 C C . LEU A 1 94 ? -6.072 2.745 -17.791 1.00 91.88 94 LEU A C 1
ATOM 770 O O . LEU A 1 94 ? -5.625 2.424 -18.887 1.00 91.88 94 LEU A O 1
ATOM 774 N N . LEU A 1 95 ? -5.293 3.208 -16.809 1.00 91.88 95 LEU A N 1
ATOM 775 C CA . LEU A 1 95 ? -3.845 3.355 -16.939 1.00 91.88 95 LEU A CA 1
ATOM 776 C C . LEU A 1 95 ? -3.064 2.047 -16.740 1.00 91.88 95 LEU A C 1
ATOM 778 O O . LEU A 1 95 ? -1.891 2.007 -17.104 1.00 91.88 95 LEU A O 1
ATOM 782 N N . LEU A 1 96 ? -3.663 0.973 -16.210 1.00 90.00 96 LEU A N 1
ATOM 783 C CA . LEU A 1 96 ? -2.945 -0.287 -15.951 1.00 90.00 96 LEU A CA 1
ATOM 784 C C . LEU A 1 96 ? -2.214 -0.853 -17.183 1.00 90.00 96 LEU A C 1
ATOM 786 O O . LEU A 1 96 ? -1.036 -1.185 -17.043 1.00 90.00 96 LEU A O 1
ATOM 790 N N . PRO A 1 97 ? -2.822 -0.916 -18.387 1.00 92.75 97 PRO A N 1
ATOM 791 C CA . PRO A 1 97 ? -2.120 -1.397 -19.577 1.00 92.75 97 PRO A CA 1
ATOM 792 C C . PRO A 1 97 ? -0.905 -0.534 -19.937 1.00 92.75 97 PRO A C 1
ATOM 794 O O . PRO A 1 97 ? 0.137 -1.057 -20.325 1.00 92.75 97 PRO A O 1
ATOM 797 N N . ILE A 1 98 ? -1.009 0.787 -19.749 1.00 92.31 98 ILE A N 1
ATOM 798 C CA . ILE A 1 98 ? 0.113 1.716 -19.938 1.00 92.31 98 ILE A CA 1
ATOM 799 C C . ILE A 1 98 ? 1.198 1.433 -18.899 1.00 92.31 98 ILE A C 1
ATOM 801 O O . ILE A 1 98 ? 2.376 1.417 -19.237 1.00 92.31 98 ILE A O 1
ATOM 805 N N . GLY A 1 99 ? 0.810 1.138 -17.657 1.00 90.62 99 GLY A N 1
ATOM 806 C CA . GLY A 1 99 ? 1.724 0.686 -16.613 1.00 90.62 99 GLY A CA 1
ATOM 807 C C . GLY A 1 99 ? 2.480 -0.586 -17.004 1.00 90.62 99 GLY A C 1
ATOM 808 O O . GLY A 1 99 ? 3.692 -0.649 -16.817 1.00 90.62 99 GLY A O 1
ATOM 809 N N . TRP A 1 100 ? 1.811 -1.581 -17.589 1.00 90.50 100 TRP A N 1
ATOM 810 C CA . TRP A 1 100 ? 2.471 -2.808 -18.050 1.00 90.50 100 TRP A CA 1
ATOM 811 C C . TRP A 1 100 ? 3.483 -2.545 -19.165 1.00 90.50 100 TRP A C 1
ATOM 813 O O . TRP A 1 100 ? 4.582 -3.095 -19.127 1.00 90.50 100 TRP A O 1
ATOM 823 N N . LEU A 1 101 ? 3.152 -1.667 -20.116 1.00 92.31 101 LEU A N 1
ATOM 824 C CA . LEU A 1 101 ? 4.093 -1.234 -21.153 1.00 92.31 101 LEU A CA 1
ATOM 825 C C . LEU A 1 101 ? 5.267 -0.450 -20.557 1.00 92.31 101 LEU A C 1
ATOM 827 O O . LEU A 1 101 ? 6.414 -0.672 -20.929 1.00 92.31 101 LEU A O 1
ATOM 831 N N . ALA A 1 102 ? 5.002 0.433 -19.598 1.00 91.12 102 ALA A N 1
ATOM 832 C CA . ALA A 1 102 ? 6.024 1.201 -18.900 1.00 91.12 102 ALA A CA 1
ATOM 833 C C . ALA A 1 102 ? 7.016 0.281 -18.160 1.00 91.12 102 ALA A C 1
ATOM 835 O O . ALA A 1 102 ? 8.223 0.480 -18.239 1.00 91.12 102 ALA A O 1
ATOM 836 N N . GLN A 1 103 ? 6.517 -0.772 -17.514 1.00 91.81 103 GLN A N 1
ATOM 837 C CA . GLN A 1 103 ? 7.303 -1.746 -16.752 1.00 91.81 103 GLN A CA 1
ATOM 838 C C . GLN A 1 103 ? 7.985 -2.818 -17.621 1.00 91.81 103 GLN A C 1
ATOM 840 O O . GLN A 1 103 ? 8.832 -3.560 -17.118 1.00 91.81 103 GLN A O 1
ATOM 845 N N . ALA A 1 104 ? 7.633 -2.933 -18.906 1.00 91.75 104 ALA A N 1
ATOM 846 C CA . ALA A 1 104 ? 8.075 -4.027 -19.772 1.00 91.75 104 ALA A CA 1
ATOM 847 C C . ALA A 1 104 ? 9.600 -4.284 -19.756 1.00 91.75 104 ALA A C 1
ATOM 849 O O . ALA A 1 104 ? 9.981 -5.451 -19.625 1.00 91.75 104 ALA A O 1
ATOM 850 N N . PRO A 1 105 ? 10.485 -3.260 -19.768 1.00 89.38 105 PRO A N 1
ATOM 851 C CA . PRO A 1 105 ? 11.940 -3.464 -19.702 1.00 89.38 105 PRO A CA 1
ATOM 852 C C . PRO A 1 105 ? 12.433 -4.184 -18.437 1.00 89.38 105 PRO A C 1
ATOM 854 O O . PRO A 1 105 ? 13.523 -4.757 -18.424 1.00 89.38 105 PRO A O 1
ATOM 857 N N . SER A 1 106 ? 11.641 -4.133 -17.366 1.00 90.69 106 SER A N 1
ATOM 858 C CA . SER A 1 106 ? 11.989 -4.622 -16.030 1.00 90.69 106 SER A CA 1
ATOM 859 C C . SER A 1 106 ? 11.075 -5.758 -15.552 1.00 90.69 106 SER A C 1
ATOM 861 O O . SER A 1 106 ? 11.166 -6.187 -14.401 1.00 90.69 106 SER A O 1
ATOM 863 N N . ALA A 1 107 ? 10.152 -6.235 -16.394 1.00 88.75 107 ALA A N 1
ATOM 864 C CA . ALA A 1 107 ? 9.112 -7.183 -15.997 1.00 88.75 107 ALA A CA 1
ATOM 865 C C . ALA A 1 107 ? 9.690 -8.524 -15.512 1.00 88.75 107 ALA A C 1
ATOM 867 O O . ALA A 1 107 ? 9.281 -9.042 -14.471 1.00 88.75 107 ALA A O 1
ATOM 868 N N . ILE A 1 108 ? 10.687 -9.056 -16.224 1.00 87.50 108 ILE A N 1
ATOM 869 C CA . ILE A 1 108 ? 11.340 -10.328 -15.881 1.00 87.50 108 ILE A CA 1
ATOM 870 C C . ILE A 1 108 ? 12.103 -10.198 -14.557 1.00 87.50 108 ILE A C 1
ATOM 872 O O . ILE A 1 108 ? 12.012 -11.061 -13.686 1.00 87.50 108 ILE A O 1
ATOM 876 N N . GLN A 1 109 ? 12.821 -9.094 -14.370 1.00 88.69 109 GLN A N 1
ATOM 877 C CA . GLN A 1 109 ? 13.570 -8.801 -13.154 1.00 88.69 109 GLN A CA 1
ATOM 878 C C . GLN A 1 109 ? 12.626 -8.689 -11.959 1.00 88.69 109 GLN A C 1
ATOM 880 O O . GLN A 1 109 ? 12.871 -9.307 -10.926 1.00 88.69 109 GLN A O 1
ATOM 885 N N . HIS A 1 110 ? 11.512 -7.967 -12.114 1.00 86.25 110 HIS A N 1
ATOM 886 C CA . HIS A 1 110 ? 10.481 -7.871 -11.085 1.00 86.25 110 HIS A CA 1
ATOM 887 C C . HIS A 1 110 ? 9.888 -9.239 -10.748 1.00 86.25 110 HIS A C 1
ATOM 889 O O . HIS A 1 110 ? 9.689 -9.531 -9.571 1.00 86.25 110 HIS A O 1
ATOM 895 N N . TYR A 1 111 ? 9.656 -10.102 -11.740 1.00 88.56 111 TYR A N 1
ATOM 896 C CA . TYR A 1 111 ? 9.197 -11.469 -11.499 1.00 88.56 111 TYR A CA 1
ATOM 897 C C . TYR A 1 111 ? 10.182 -12.255 -10.619 1.00 88.56 111 TYR A C 1
ATOM 899 O O . TYR A 1 111 ? 9.772 -12.835 -9.614 1.00 88.56 111 TYR A O 1
ATOM 907 N N . PHE A 1 112 ? 11.483 -12.227 -10.929 1.00 86.94 112 PHE A N 1
ATOM 908 C CA . PHE A 1 112 ? 12.498 -12.919 -10.124 1.00 86.94 112 PHE A CA 1
ATOM 909 C C . PHE A 1 112 ? 12.670 -12.318 -8.724 1.00 86.94 112 PHE A C 1
ATOM 911 O O . PHE A 1 112 ? 12.737 -13.063 -7.746 1.00 86.94 112 PHE A O 1
ATOM 918 N N . ILE A 1 113 ? 12.708 -10.987 -8.611 1.00 86.88 113 ILE A N 1
ATOM 919 C CA . ILE A 1 113 ? 12.828 -10.286 -7.324 1.00 86.88 113 ILE A CA 1
ATOM 920 C C . ILE A 1 113 ? 11.624 -10.603 -6.435 1.00 86.88 113 ILE A C 1
ATOM 922 O O . ILE A 1 113 ? 11.801 -10.924 -5.261 1.00 86.88 113 ILE A O 1
ATOM 926 N N . ASN A 1 114 ? 10.408 -10.577 -6.986 1.00 85.88 114 ASN A N 1
ATOM 927 C CA . ASN A 1 114 ? 9.205 -10.916 -6.233 1.00 85.88 114 ASN A CA 1
ATOM 928 C C . ASN A 1 114 ? 9.188 -12.387 -5.832 1.00 85.88 114 ASN A C 1
ATOM 930 O O . ASN A 1 114 ? 9.032 -12.673 -4.650 1.00 85.88 114 ASN A O 1
ATOM 934 N N . LYS A 1 115 ? 9.451 -13.309 -6.765 1.00 87.31 115 LYS A N 1
ATOM 935 C CA . LYS A 1 115 ? 9.498 -14.750 -6.480 1.00 87.31 115 LYS A CA 1
ATOM 936 C C . LYS A 1 115 ? 10.465 -15.084 -5.342 1.00 87.31 115 LYS A C 1
ATOM 938 O O . LYS A 1 115 ? 10.117 -15.847 -4.444 1.00 87.31 115 LYS A O 1
ATOM 943 N N . ASN A 1 116 ? 11.660 -14.497 -5.358 1.00 84.94 116 ASN A N 1
ATOM 944 C CA . ASN A 1 116 ? 12.667 -14.745 -4.329 1.00 84.94 116 ASN A CA 1
ATOM 945 C C . ASN A 1 116 ? 12.349 -14.004 -3.021 1.00 84.94 116 ASN A C 1
ATOM 947 O O . ASN A 1 116 ? 12.540 -14.557 -1.940 1.00 84.94 116 ASN A O 1
ATOM 951 N N . GLY A 1 117 ? 11.831 -12.776 -3.105 1.00 80.81 117 GLY A N 1
ATOM 952 C CA . GLY A 1 117 ? 11.445 -11.982 -1.940 1.00 80.81 117 GLY A CA 1
ATOM 953 C C . GLY A 1 117 ? 10.251 -12.557 -1.183 1.00 80.81 117 GLY A C 1
ATOM 954 O O . GLY A 1 117 ? 10.254 -12.562 0.044 1.00 80.81 117 GLY A O 1
ATOM 955 N N . ASP A 1 118 ? 9.261 -13.104 -1.883 1.00 82.94 118 ASP A N 1
ATOM 956 C CA . ASP A 1 118 ? 8.088 -13.733 -1.263 1.00 82.94 118 ASP A CA 1
ATOM 957 C C . ASP A 1 118 ? 8.438 -15.073 -0.595 1.00 82.94 118 ASP A C 1
ATOM 959 O O . ASP A 1 118 ? 7.775 -15.484 0.360 1.00 82.94 118 ASP A O 1
ATOM 963 N N . GLY A 1 119 ? 9.538 -15.704 -1.020 1.00 80.88 119 GLY A N 1
ATOM 964 C CA . GLY A 1 119 ? 10.128 -16.873 -0.365 1.00 80.88 119 GLY A CA 1
ATOM 965 C C . GLY A 1 119 ? 10.789 -16.577 0.989 1.00 80.88 119 GLY A C 1
ATOM 966 O O . GLY A 1 119 ? 11.082 -17.506 1.746 1.00 80.88 119 GLY A O 1
ATOM 967 N N . VAL A 1 120 ? 11.008 -15.305 1.344 1.00 82.25 120 VAL A N 1
ATOM 968 C CA . VAL A 1 120 ? 11.579 -14.936 2.646 1.00 82.25 120 VAL A CA 1
ATOM 969 C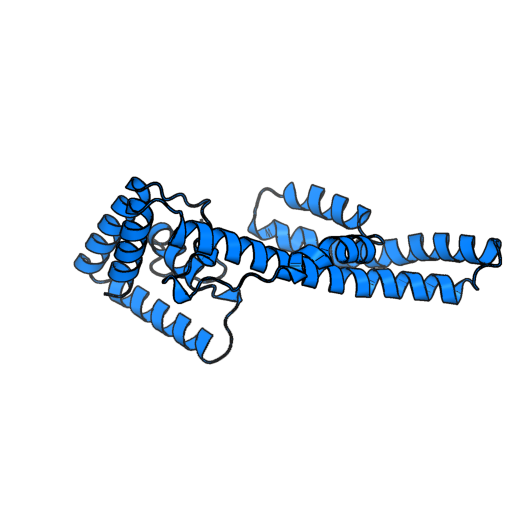 C . VAL A 1 120 ? 10.538 -15.165 3.747 1.00 82.25 120 VAL A C 1
ATOM 971 O O . VAL A 1 120 ? 9.444 -14.592 3.739 1.00 82.25 120 VAL A O 1
ATOM 974 N N . LYS A 1 121 ? 10.893 -16.010 4.726 1.00 79.38 121 LYS A N 1
ATOM 975 C CA . LYS A 1 121 ? 9.998 -16.427 5.824 1.00 79.38 121 LYS A CA 1
ATOM 976 C C . LYS A 1 121 ? 9.563 -15.270 6.726 1.00 79.38 121 LYS A C 1
ATOM 978 O O . LYS A 1 121 ? 8.424 -15.242 7.175 1.00 79.38 121 LYS A O 1
ATOM 983 N N . LYS A 1 122 ? 10.474 -14.338 7.006 1.00 77.31 122 LYS A N 1
ATOM 984 C CA . LYS A 1 122 ? 10.230 -13.189 7.884 1.00 77.31 122 LYS A CA 1
ATOM 985 C C . LYS A 1 122 ? 9.718 -12.003 7.075 1.00 77.31 122 LYS A C 1
ATOM 987 O O . LYS A 1 122 ? 10.415 -11.534 6.174 1.00 77.31 122 LYS A O 1
ATOM 992 N N . ILE A 1 123 ? 8.515 -11.531 7.396 1.00 72.19 123 ILE A N 1
ATOM 993 C CA . ILE A 1 123 ? 7.811 -10.488 6.636 1.00 72.19 123 ILE A CA 1
ATOM 994 C C . ILE A 1 123 ? 8.606 -9.178 6.655 1.00 72.19 123 ILE A C 1
ATOM 996 O O . ILE A 1 123 ? 8.745 -8.529 5.621 1.00 72.19 123 ILE A O 1
ATOM 1000 N N . GLU A 1 124 ? 9.218 -8.850 7.791 1.00 75.06 124 GLU A N 1
ATOM 1001 C CA . GLU A 1 124 ? 10.025 -7.649 7.994 1.00 75.06 124 GLU A CA 1
ATOM 1002 C C . GLU A 1 124 ? 11.262 -7.577 7.081 1.00 75.06 124 GLU A C 1
ATOM 1004 O O . GLU A 1 124 ? 11.690 -6.489 6.707 1.00 75.06 124 GLU A O 1
ATOM 1009 N N . PHE A 1 125 ? 11.799 -8.722 6.644 1.00 77.94 125 PHE A N 1
ATOM 1010 C CA . PHE A 1 125 ? 12.953 -8.770 5.741 1.00 77.94 125 PHE A CA 1
ATOM 1011 C C . PHE A 1 125 ? 12.568 -8.847 4.262 1.00 77.94 125 PHE A C 1
ATOM 1013 O O . PHE A 1 125 ? 13.433 -8.646 3.410 1.00 77.94 125 PHE A O 1
ATOM 1020 N N . ARG A 1 126 ? 11.292 -9.094 3.930 1.00 79.56 126 ARG A N 1
ATOM 1021 C CA . ARG A 1 126 ? 10.832 -9.170 2.532 1.00 79.56 126 ARG A CA 1
ATOM 1022 C C . ARG A 1 126 ? 11.094 -7.869 1.787 1.00 79.56 126 ARG A C 1
ATOM 1024 O O . ARG A 1 126 ? 11.597 -7.904 0.671 1.00 79.56 126 ARG A O 1
ATOM 1031 N N . SER A 1 127 ? 10.790 -6.729 2.410 1.00 73.38 127 SER A N 1
ATOM 1032 C CA . SER A 1 127 ? 10.997 -5.412 1.795 1.00 73.38 127 SER A CA 1
ATOM 1033 C C . SER A 1 127 ? 12.483 -5.144 1.538 1.00 73.38 127 SER A C 1
ATOM 1035 O O . SER A 1 127 ? 12.880 -4.880 0.404 1.00 73.38 127 SER A O 1
ATOM 1037 N N . THR A 1 128 ? 13.333 -5.347 2.549 1.00 80.25 128 THR A N 1
ATOM 1038 C CA . THR A 1 128 ? 14.791 -5.186 2.429 1.00 80.25 128 THR A CA 1
ATOM 1039 C C . THR A 1 128 ? 15.383 -6.110 1.367 1.00 80.25 128 THR A C 1
ATOM 1041 O O . THR A 1 128 ? 16.217 -5.685 0.569 1.00 80.25 128 THR A O 1
ATOM 1044 N N . PHE A 1 129 ? 14.918 -7.361 1.308 1.00 82.81 129 PHE A N 1
ATOM 1045 C CA . PHE A 1 129 ? 15.361 -8.335 0.315 1.00 82.81 129 PHE A CA 1
ATOM 1046 C C . PHE A 1 129 ? 14.852 -8.032 -1.097 1.00 82.81 129 PHE A C 1
ATOM 1048 O O . PHE A 1 129 ? 15.482 -8.445 -2.059 1.00 82.81 129 PHE A O 1
ATOM 1055 N N . LYS A 1 130 ? 13.736 -7.322 -1.270 1.00 83.12 130 LYS A N 1
ATOM 1056 C CA . LYS A 1 130 ? 13.297 -6.875 -2.600 1.00 83.12 130 LYS A CA 1
ATOM 1057 C C . LYS A 1 130 ? 14.074 -5.636 -3.055 1.00 83.12 130 LYS A C 1
ATOM 1059 O O . LYS A 1 130 ? 14.502 -5.571 -4.205 1.00 83.12 130 LYS A O 1
ATOM 1064 N N . ILE A 1 131 ? 14.308 -4.689 -2.146 1.00 81.94 131 ILE A N 1
ATOM 1065 C CA . ILE A 1 131 ? 14.992 -3.420 -2.436 1.00 81.94 131 ILE A CA 1
ATOM 1066 C C . ILE A 1 131 ? 16.485 -3.638 -2.713 1.00 81.94 131 ILE A C 1
ATOM 1068 O O . ILE A 1 131 ? 16.991 -3.142 -3.716 1.00 81.94 131 ILE A O 1
ATOM 1072 N N . GLY A 1 132 ? 17.184 -4.403 -1.868 1.00 82.88 132 GLY A N 1
ATOM 1073 C CA . GLY A 1 132 ? 18.636 -4.607 -1.961 1.00 82.88 132 GLY A CA 1
ATOM 1074 C C . GLY A 1 132 ? 19.094 -5.121 -3.333 1.00 82.88 132 GLY A C 1
ATOM 1075 O O . GLY A 1 132 ? 19.795 -4.410 -4.048 1.00 82.88 132 GLY A O 1
ATOM 1076 N N . PRO A 1 133 ? 18.666 -6.322 -3.751 1.00 80.50 133 PRO A N 1
ATOM 1077 C CA . PRO A 1 133 ? 18.920 -6.860 -5.082 1.00 80.50 133 PRO A CA 1
ATOM 1078 C C . PRO A 1 133 ? 18.353 -5.981 -6.197 1.00 80.50 133 PRO A C 1
ATOM 1080 O O . PRO A 1 133 ? 18.996 -5.850 -7.234 1.00 80.50 133 PRO A O 1
ATOM 1083 N N . GLY A 1 134 ? 17.195 -5.341 -5.994 1.00 83.31 134 GLY A N 1
ATOM 1084 C CA . GLY A 1 134 ? 16.606 -4.422 -6.970 1.00 83.31 134 GLY A CA 1
ATOM 1085 C C . GLY A 1 134 ? 17.551 -3.287 -7.369 1.00 83.31 134 GLY A C 1
ATOM 1086 O O . GLY A 1 134 ? 17.687 -3.011 -8.558 1.00 83.31 134 GLY A O 1
ATOM 1087 N N . MET A 1 135 ? 18.280 -2.704 -6.411 1.00 86.50 135 MET A N 1
ATOM 1088 C CA . MET A 1 135 ? 19.232 -1.613 -6.669 1.00 86.50 135 MET A CA 1
ATOM 1089 C C . MET A 1 135 ? 20.409 -2.006 -7.572 1.00 86.50 135 MET A C 1
ATOM 1091 O O . MET A 1 135 ? 20.966 -1.138 -8.235 1.00 86.50 135 MET A O 1
ATOM 1095 N N . PHE A 1 136 ? 20.784 -3.287 -7.628 1.00 86.94 136 PHE A N 1
ATOM 1096 C CA . PHE A 1 136 ? 21.924 -3.750 -8.430 1.00 86.94 136 PHE A CA 1
ATOM 1097 C C . PHE A 1 136 ? 21.490 -4.506 -9.685 1.00 86.94 136 PHE A C 1
ATOM 1099 O O . PHE A 1 136 ? 21.999 -4.252 -10.775 1.00 86.94 136 PHE A O 1
ATOM 1106 N N . ILE A 1 137 ? 20.520 -5.413 -9.553 1.00 87.62 137 ILE A N 1
ATOM 1107 C CA . ILE A 1 137 ? 20.033 -6.243 -10.656 1.00 87.62 137 ILE A CA 1
ATOM 1108 C C . ILE A 1 137 ? 19.391 -5.364 -11.724 1.00 87.62 137 ILE A C 1
ATOM 1110 O O . ILE A 1 137 ? 19.659 -5.564 -12.907 1.00 87.62 137 ILE A O 1
ATOM 1114 N N . LEU A 1 138 ? 18.571 -4.380 -11.342 1.00 88.81 138 LEU A N 1
ATOM 1115 C CA . LEU A 1 138 ? 17.870 -3.555 -12.323 1.00 88.81 138 LEU A CA 1
ATOM 1116 C C . LEU A 1 138 ? 18.849 -2.741 -13.191 1.00 88.81 138 LEU A C 1
ATOM 1118 O O . LEU A 1 138 ? 18.846 -2.972 -14.399 1.00 88.81 138 LEU A O 1
ATOM 1122 N N . PRO A 1 139 ? 19.766 -1.910 -12.650 1.00 90.31 139 PRO A N 1
ATOM 1123 C CA . PRO A 1 139 ? 20.683 -1.145 -13.498 1.00 90.31 139 PRO A CA 1
ATOM 1124 C C . PRO A 1 139 ? 21.595 -2.021 -14.364 1.00 90.31 139 PRO A C 1
ATOM 1126 O O . PRO A 1 139 ? 21.758 -1.745 -15.551 1.00 90.31 139 PRO A O 1
ATOM 1129 N N . ILE A 1 140 ? 22.151 -3.107 -13.808 1.00 91.44 140 ILE A N 1
ATOM 1130 C CA . ILE A 1 140 ? 23.037 -4.015 -14.558 1.00 91.44 140 ILE A CA 1
ATOM 1131 C C . ILE A 1 140 ? 22.273 -4.663 -15.711 1.00 91.44 140 ILE A C 1
ATOM 1133 O O . ILE A 1 140 ? 22.744 -4.681 -16.849 1.00 91.44 140 ILE A O 1
ATOM 1137 N N . THR A 1 141 ? 21.073 -5.177 -15.440 1.00 90.56 141 THR A N 1
ATOM 1138 C CA . THR A 1 141 ? 20.274 -5.819 -16.484 1.00 90.56 141 THR A CA 1
ATOM 1139 C C . THR A 1 141 ? 19.810 -4.824 -17.537 1.00 90.56 141 THR A C 1
ATOM 1141 O O . THR A 1 141 ? 19.779 -5.198 -18.706 1.00 90.56 141 THR A O 1
ATOM 1144 N N . TRP A 1 142 ? 19.515 -3.567 -17.190 1.00 93.38 142 TRP A N 1
ATOM 1145 C CA . TRP A 1 142 ? 19.182 -2.546 -18.187 1.00 93.38 142 TRP A CA 1
ATOM 1146 C C . TRP A 1 142 ? 20.358 -2.206 -19.088 1.00 93.38 142 TRP A C 1
ATOM 1148 O O . TRP A 1 142 ? 20.161 -2.045 -20.287 1.00 93.38 142 TRP A O 1
ATOM 1158 N N . ILE A 1 143 ? 21.577 -2.147 -18.546 1.00 94.00 143 ILE A N 1
ATOM 1159 C CA . ILE A 1 143 ? 22.779 -1.942 -19.361 1.00 94.00 143 ILE A CA 1
ATOM 1160 C C . ILE A 1 143 ? 22.930 -3.095 -20.357 1.00 94.00 143 ILE A C 1
ATOM 1162 O O . ILE A 1 143 ? 23.119 -2.855 -21.547 1.00 94.00 143 ILE A O 1
ATOM 1166 N N . VAL A 1 144 ? 22.797 -4.344 -19.904 1.00 93.56 144 VAL A N 1
ATOM 1167 C CA . VAL A 1 144 ? 22.945 -5.525 -20.770 1.00 93.56 144 VAL A CA 1
ATOM 1168 C C . VAL A 1 144 ? 21.835 -5.593 -21.822 1.00 93.56 144 VAL A C 1
ATOM 1170 O O . VAL A 1 144 ? 22.116 -5.641 -23.018 1.00 93.56 144 VAL A O 1
ATOM 1173 N N . THR A 1 145 ? 20.571 -5.567 -21.398 1.00 92.81 145 THR A N 1
ATOM 1174 C CA . THR A 1 145 ? 19.410 -5.679 -22.300 1.00 92.81 145 THR A CA 1
ATOM 1175 C C . THR A 1 145 ? 19.293 -4.479 -23.234 1.00 92.81 145 THR A C 1
ATOM 1177 O O . THR A 1 145 ? 19.077 -4.661 -24.431 1.00 92.81 145 THR A O 1
ATOM 1180 N N . GLY A 1 146 ? 19.537 -3.271 -22.726 1.00 93.94 146 GLY A N 1
ATOM 1181 C CA . GLY A 1 146 ? 19.594 -2.049 -23.517 1.00 93.94 146 GLY A CA 1
ATOM 1182 C C . GLY A 1 146 ? 20.709 -2.084 -24.554 1.00 93.94 146 GLY A C 1
ATOM 1183 O O . GLY A 1 146 ? 20.474 -1.694 -25.690 1.00 93.94 146 GLY A O 1
ATOM 1184 N N . SER A 1 147 ? 21.893 -2.610 -24.217 1.00 95.69 147 SER A N 1
ATOM 1185 C CA . SER A 1 147 ? 22.997 -2.755 -25.181 1.00 95.69 147 SER A CA 1
ATOM 1186 C C . SER A 1 147 ? 22.662 -3.753 -26.288 1.00 95.69 147 SER A C 1
ATOM 1188 O O . SER A 1 147 ? 22.924 -3.481 -27.456 1.00 95.69 147 SER A O 1
ATOM 1190 N N . ILE A 1 148 ? 22.042 -4.889 -25.949 1.00 95.06 148 ILE A N 1
ATOM 1191 C CA . ILE A 1 148 ? 21.605 -5.891 -26.936 1.00 95.06 148 ILE A CA 1
ATOM 1192 C C . ILE A 1 148 ? 20.565 -5.286 -27.886 1.00 95.06 148 ILE A C 1
ATOM 1194 O O . ILE A 1 148 ? 20.687 -5.419 -29.105 1.00 95.06 148 ILE A O 1
ATOM 1198 N N . LEU A 1 149 ? 19.563 -4.595 -27.338 1.00 94.31 149 LEU A N 1
ATOM 1199 C CA . LEU A 1 149 ? 18.490 -3.987 -28.118 1.00 94.31 149 LEU A CA 1
ATOM 1200 C C . LEU A 1 149 ? 19.012 -2.840 -28.993 1.00 94.31 149 LEU A C 1
ATOM 1202 O O . LEU A 1 149 ? 18.696 -2.776 -30.177 1.00 94.31 149 LEU A O 1
ATOM 1206 N N . ALA A 1 150 ? 19.870 -1.980 -28.445 1.00 95.94 150 ALA A N 1
ATOM 1207 C CA . ALA A 1 150 ? 20.521 -0.897 -29.172 1.00 95.94 150 ALA A CA 1
ATOM 1208 C C . ALA A 1 150 ? 21.419 -1.403 -30.305 1.00 95.94 150 ALA A C 1
ATOM 1210 O O . ALA A 1 150 ? 21.403 -0.844 -31.400 1.00 95.94 150 ALA A O 1
ATOM 1211 N N . TRP A 1 151 ? 22.176 -2.477 -30.069 1.00 97.00 151 TRP A N 1
ATOM 1212 C CA . TRP A 1 151 ? 22.981 -3.120 -31.105 1.00 97.00 151 TRP A CA 1
ATOM 1213 C C . TRP A 1 151 ? 22.102 -3.689 -32.218 1.00 97.00 151 TRP A C 1
ATOM 1215 O O . TRP A 1 151 ? 22.387 -3.462 -33.391 1.00 97.00 151 TRP A O 1
ATOM 1225 N N . TRP A 1 152 ? 21.004 -4.367 -31.870 1.00 97.19 152 TRP A N 1
ATOM 1226 C CA . TRP A 1 152 ? 20.063 -4.893 -32.857 1.00 97.19 152 TRP A CA 1
ATOM 1227 C C . TRP A 1 152 ? 19.408 -3.775 -33.681 1.00 97.19 152 TRP A C 1
ATOM 1229 O O . TRP A 1 152 ? 19.385 -3.862 -34.906 1.00 97.19 152 TRP A O 1
ATOM 1239 N N . LEU A 1 153 ? 18.943 -2.696 -33.044 1.00 95.81 153 LEU A N 1
ATOM 1240 C CA . LEU A 1 153 ? 18.370 -1.537 -33.739 1.00 95.81 153 LEU A CA 1
ATOM 1241 C C . LEU A 1 153 ? 19.390 -0.851 -34.655 1.00 95.81 153 LEU A C 1
ATOM 1243 O O . LEU A 1 153 ? 19.055 -0.496 -35.784 1.00 95.81 153 LEU A O 1
ATOM 1247 N N . SER A 1 154 ? 20.634 -0.707 -34.192 1.00 96.12 154 SER A N 1
ATOM 1248 C CA . SER A 1 154 ? 21.713 -0.098 -34.971 1.00 96.12 154 SER A CA 1
ATOM 1249 C C . SER A 1 154 ? 22.146 -0.970 -36.143 1.00 96.12 154 SER A C 1
ATOM 1251 O O . SER A 1 154 ? 22.481 -0.434 -37.189 1.00 96.12 154 SER A O 1
ATOM 1253 N N . LYS A 1 155 ? 22.140 -2.299 -35.990 1.00 96.19 155 LYS A N 1
ATOM 1254 C CA . LYS A 1 155 ? 22.483 -3.248 -37.059 1.00 96.19 155 LYS A CA 1
ATOM 1255 C C . LYS A 1 155 ? 21.455 -3.252 -38.195 1.00 96.19 155 LYS A C 1
ATOM 1257 O O . LYS A 1 155 ? 21.810 -3.577 -39.320 1.00 96.19 155 LYS A O 1
ATOM 1262 N N . ASN A 1 156 ? 20.197 -2.939 -37.893 1.00 95.50 156 ASN A N 1
ATOM 1263 C CA . ASN A 1 156 ? 19.111 -2.878 -38.873 1.00 95.50 156 ASN A CA 1
ATOM 1264 C C . ASN A 1 156 ? 18.854 -1.446 -39.384 1.00 95.50 156 ASN A C 1
ATOM 1266 O O . ASN A 1 156 ? 17.772 -1.182 -39.899 1.00 95.50 156 ASN A O 1
ATOM 1270 N N . ASP A 1 157 ? 19.800 -0.519 -39.188 1.00 93.50 157 ASP A N 1
ATOM 1271 C CA . ASP A 1 157 ? 19.712 0.889 -39.608 1.00 93.50 157 ASP A CA 1
ATOM 1272 C C . ASP A 1 157 ? 18.466 1.648 -39.098 1.00 93.50 157 ASP A C 1
ATOM 1274 O O . ASP A 1 157 ? 18.079 2.678 -39.647 1.00 93.50 157 ASP A O 1
ATOM 1278 N N . ILE A 1 158 ? 17.837 1.178 -38.012 1.00 95.12 158 ILE A N 1
ATOM 1279 C CA . ILE A 1 158 ? 16.640 1.813 -37.436 1.00 95.12 158 ILE A CA 1
ATOM 1280 C C . ILE A 1 158 ? 17.034 3.053 -36.630 1.00 95.12 158 ILE A C 1
ATOM 1282 O O . ILE A 1 158 ? 16.380 4.092 -36.696 1.00 95.12 158 ILE A O 1
ATOM 1286 N N . THR A 1 159 ? 18.068 2.946 -35.792 1.00 94.69 159 THR A N 1
ATOM 1287 C CA . THR A 1 159 ? 18.499 4.018 -34.880 1.00 94.69 159 THR A CA 1
ATOM 1288 C C . THR A 1 159 ? 19.951 3.794 -34.439 1.00 94.69 159 THR A C 1
ATOM 1290 O O . THR A 1 159 ? 20.312 2.654 -34.143 1.00 94.69 159 THR A O 1
ATOM 1293 N N . PRO A 1 160 ? 20.786 4.849 -34.321 1.00 96.19 160 PRO A N 1
ATOM 1294 C CA . PRO A 1 160 ? 22.140 4.736 -33.779 1.00 96.19 160 PRO A CA 1
ATOM 1295 C C . PRO A 1 160 ? 22.178 4.093 -32.389 1.00 96.19 160 PRO A C 1
ATOM 1297 O O . PRO A 1 160 ? 21.341 4.403 -31.539 1.00 96.19 160 PRO A O 1
ATOM 1300 N N . PHE A 1 161 ? 23.204 3.276 -32.125 1.00 95.75 161 PHE A N 1
ATOM 1301 C CA . PHE A 1 161 ? 23.369 2.550 -30.857 1.00 95.75 161 PHE A CA 1
ATOM 1302 C C . PHE A 1 161 ? 23.109 3.422 -29.619 1.00 95.75 161 PHE A C 1
ATOM 1304 O O . PHE A 1 161 ? 22.268 3.089 -28.791 1.00 95.75 161 PHE A O 1
ATOM 1311 N N . TRP A 1 162 ? 23.777 4.573 -29.508 1.00 94.44 162 TRP A N 1
ATOM 1312 C CA . TRP A 1 162 ? 23.660 5.432 -28.325 1.00 94.44 162 TRP A CA 1
ATOM 1313 C C . TRP A 1 162 ? 22.249 5.981 -28.107 1.00 94.44 162 TRP A C 1
ATOM 1315 O O . TRP A 1 162 ? 21.826 6.119 -26.962 1.00 94.44 162 TRP A O 1
ATOM 1325 N N . ILE A 1 163 ? 21.501 6.239 -29.183 1.00 95.25 163 ILE A N 1
ATOM 1326 C CA . ILE A 1 163 ? 20.117 6.719 -29.102 1.00 95.25 163 ILE A CA 1
ATOM 1327 C C . ILE A 1 163 ? 19.196 5.580 -28.657 1.00 95.25 163 ILE A C 1
ATOM 1329 O O . ILE A 1 163 ? 18.392 5.770 -27.746 1.00 95.25 163 ILE A O 1
ATOM 1333 N N . GLY A 1 164 ? 19.350 4.381 -29.231 1.00 94.44 164 GLY A N 1
ATOM 1334 C CA . GLY A 1 164 ? 18.589 3.200 -28.813 1.00 94.44 164 GLY A CA 1
ATOM 1335 C C . GLY A 1 164 ? 18.864 2.820 -27.355 1.00 94.44 164 GLY A C 1
ATOM 1336 O O . GLY A 1 164 ? 17.936 2.550 -26.594 1.00 94.44 164 GLY A O 1
ATOM 1337 N N . PHE A 1 165 ? 20.131 2.877 -26.942 1.00 96.44 165 PHE A N 1
ATOM 1338 C CA . PHE A 1 165 ? 20.558 2.587 -25.576 1.00 96.44 165 PHE A CA 1
ATOM 1339 C C . PHE A 1 165 ? 20.003 3.608 -24.579 1.00 96.44 165 PHE A C 1
ATOM 1341 O O . PHE A 1 165 ? 19.386 3.227 -23.584 1.00 96.44 165 PHE A O 1
ATOM 1348 N N . ALA A 1 166 ? 20.171 4.905 -24.858 1.00 95.50 166 ALA A N 1
ATOM 1349 C CA . ALA A 1 166 ? 19.652 5.969 -24.005 1.00 95.50 166 ALA A CA 1
ATOM 1350 C C . ALA A 1 166 ? 18.120 5.921 -23.914 1.00 95.50 166 ALA A C 1
ATOM 1352 O O . ALA A 1 166 ? 17.571 6.024 -22.819 1.00 95.50 166 ALA A O 1
ATOM 1353 N N . GLY A 1 167 ? 17.432 5.699 -25.039 1.00 95.00 167 GLY A N 1
ATOM 1354 C CA . GLY A 1 167 ? 15.979 5.546 -25.081 1.00 95.00 167 GLY A CA 1
ATOM 1355 C C . GLY A 1 167 ? 15.494 4.375 -24.228 1.00 95.00 167 GLY A C 1
ATOM 1356 O O . GLY A 1 167 ? 14.579 4.541 -23.422 1.00 95.00 167 GLY A O 1
ATOM 1357 N N . PHE A 1 168 ? 16.153 3.217 -24.329 1.00 95.19 168 PHE A N 1
ATOM 1358 C CA . PHE A 1 168 ? 15.847 2.062 -23.486 1.00 95.19 168 PHE A CA 1
ATOM 1359 C C . PHE A 1 168 ? 16.079 2.358 -22.003 1.00 95.19 168 PHE A C 1
ATOM 1361 O O . PHE A 1 168 ? 15.228 2.044 -21.175 1.00 95.19 168 PHE A O 1
ATOM 1368 N N . TYR A 1 169 ? 17.202 2.988 -21.654 1.00 93.19 169 TYR A N 1
ATOM 1369 C CA . TYR A 1 169 ? 17.521 3.307 -20.263 1.00 93.19 169 TYR A CA 1
ATOM 1370 C C . TYR A 1 169 ? 16.509 4.289 -19.652 1.00 93.19 169 TYR A C 1
ATOM 1372 O O . TYR A 1 169 ? 16.048 4.094 -18.526 1.00 93.19 169 TYR A O 1
ATOM 1380 N N . VAL A 1 170 ? 16.112 5.319 -20.409 1.00 94.06 170 VAL A N 1
ATOM 1381 C CA . VAL A 1 170 ? 15.057 6.265 -20.015 1.00 94.06 170 VAL A CA 1
ATOM 1382 C C . VAL A 1 170 ? 13.730 5.537 -19.832 1.00 94.06 170 VAL A C 1
ATOM 1384 O O . VAL A 1 170 ? 13.082 5.730 -18.803 1.00 94.06 170 VAL A O 1
ATOM 1387 N N . TRP A 1 171 ? 13.346 4.675 -20.777 1.00 94.62 171 TRP A N 1
ATOM 1388 C CA . TRP A 1 171 ? 12.122 3.884 -20.680 1.00 94.62 171 TRP A CA 1
ATOM 1389 C C . TRP A 1 171 ? 12.135 2.970 -19.454 1.00 94.62 171 TRP A C 1
ATOM 1391 O O . TRP A 1 171 ? 11.179 2.984 -18.689 1.00 94.62 171 TRP A O 1
ATOM 1401 N N . ALA A 1 172 ? 13.220 2.240 -19.204 1.00 93.50 172 ALA A N 1
ATOM 1402 C CA . ALA A 1 172 ? 13.323 1.343 -18.060 1.00 93.50 172 ALA A CA 1
ATOM 1403 C C . ALA A 1 172 ? 13.230 2.093 -16.721 1.00 93.50 172 ALA A C 1
ATOM 1405 O O . ALA A 1 172 ? 12.508 1.669 -15.819 1.00 93.50 172 ALA A O 1
ATOM 1406 N N . ASN A 1 173 ? 13.906 3.237 -16.597 1.00 91.62 173 ASN A N 1
ATOM 1407 C CA . ASN A 1 173 ? 13.925 4.010 -15.358 1.00 91.62 173 ASN A CA 1
ATOM 1408 C C . ASN A 1 173 ? 12.581 4.715 -15.095 1.00 91.62 173 ASN A C 1
ATOM 1410 O O . ASN A 1 173 ? 11.912 4.460 -14.091 1.00 91.62 173 ASN A O 1
ATOM 1414 N N . TRP A 1 174 ? 12.137 5.558 -16.030 1.00 93.50 174 TRP A N 1
ATOM 1415 C CA . TRP A 1 174 ? 10.883 6.302 -15.884 1.00 93.50 174 TRP A CA 1
ATOM 1416 C C . TRP A 1 174 ? 9.659 5.400 -15.952 1.00 93.50 174 TRP A C 1
ATOM 1418 O O . TRP A 1 174 ? 8.661 5.666 -15.282 1.00 93.50 174 TRP A O 1
ATOM 1428 N N . GLY A 1 175 ? 9.742 4.322 -16.725 1.00 92.62 175 GLY A N 1
ATOM 1429 C CA . GLY A 1 175 ? 8.678 3.346 -16.853 1.00 92.62 175 GLY A CA 1
ATOM 1430 C C . GLY A 1 175 ? 8.382 2.631 -15.538 1.00 92.62 175 GLY A C 1
ATOM 1431 O O . GLY A 1 175 ? 7.217 2.518 -15.164 1.00 92.62 175 GLY A O 1
ATOM 1432 N N . ASN A 1 176 ? 9.411 2.267 -14.769 1.00 89.94 176 ASN A N 1
ATOM 1433 C CA . ASN A 1 176 ? 9.233 1.687 -13.434 1.00 89.94 176 ASN A CA 1
ATOM 1434 C C . ASN A 1 176 ? 8.625 2.676 -12.432 1.00 89.94 176 ASN A C 1
ATOM 1436 O O . ASN A 1 176 ? 7.749 2.306 -11.649 1.00 89.94 176 ASN A O 1
ATOM 1440 N N . ILE A 1 177 ? 9.052 3.944 -12.463 1.00 91.12 177 ILE A N 1
ATOM 1441 C CA . ILE A 1 177 ? 8.475 4.999 -11.613 1.00 91.12 177 ILE A CA 1
ATOM 1442 C C . ILE A 1 177 ? 6.993 5.191 -11.950 1.00 91.12 177 ILE A C 1
ATOM 1444 O O . ILE A 1 177 ? 6.148 5.266 -11.055 1.00 91.12 177 ILE A O 1
ATOM 1448 N N . LEU A 1 178 ? 6.668 5.262 -13.243 1.00 92.56 178 LEU A N 1
ATOM 1449 C CA . LEU A 1 178 ? 5.299 5.410 -13.720 1.00 92.56 178 LEU A CA 1
ATOM 1450 C C . LEU A 1 178 ? 4.442 4.200 -13.331 1.00 92.56 178 LEU A C 1
ATOM 1452 O O . LEU A 1 178 ? 3.342 4.382 -12.813 1.00 92.56 178 LEU A O 1
ATOM 1456 N N . TYR A 1 179 ? 4.954 2.983 -13.517 1.00 91.62 179 TYR A N 1
ATOM 1457 C CA . TYR A 1 179 ? 4.277 1.758 -13.102 1.00 91.62 179 TYR A CA 1
ATOM 1458 C C . TYR A 1 179 ? 3.978 1.758 -11.602 1.00 91.62 179 TYR A C 1
ATOM 1460 O O . TYR A 1 179 ? 2.835 1.525 -11.218 1.00 91.62 179 TYR A O 1
ATOM 1468 N N . GLY A 1 180 ? 4.955 2.105 -10.756 1.00 89.25 180 GLY A N 1
ATOM 1469 C CA . GLY A 1 180 ? 4.756 2.205 -9.308 1.00 89.25 180 GLY A CA 1
ATOM 1470 C C . GLY A 1 180 ? 3.630 3.173 -8.928 1.00 89.25 180 GLY A C 1
ATOM 1471 O O . GLY A 1 180 ? 2.780 2.840 -8.104 1.00 89.25 180 GLY A O 1
ATOM 1472 N N . LYS A 1 181 ? 3.559 4.338 -9.588 1.00 91.00 181 LYS A N 1
ATOM 1473 C CA . LYS A 1 181 ? 2.465 5.305 -9.391 1.00 91.00 181 LYS A CA 1
ATOM 1474 C C . LYS A 1 181 ? 1.108 4.750 -9.832 1.00 91.00 181 LYS A C 1
ATOM 1476 O O . LYS A 1 181 ? 0.128 4.909 -9.112 1.00 91.00 181 LYS A O 1
ATOM 1481 N N . ILE A 1 182 ? 1.043 4.094 -10.991 1.00 91.75 182 ILE A N 1
ATOM 1482 C CA . ILE A 1 182 ? -0.202 3.512 -11.521 1.00 91.75 182 ILE A CA 1
AT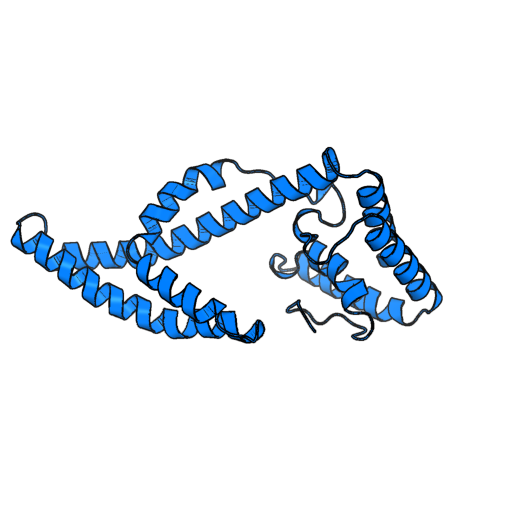OM 1483 C C . ILE A 1 182 ? -0.703 2.376 -10.622 1.00 91.75 182 ILE A C 1
ATOM 1485 O O . ILE A 1 182 ? -1.897 2.306 -10.339 1.00 91.75 182 ILE A O 1
ATOM 1489 N N . VAL A 1 183 ? 0.194 1.517 -10.132 1.00 89.81 183 VAL A N 1
ATOM 1490 C CA . VAL A 1 183 ? -0.150 0.453 -9.178 1.00 89.81 183 VAL A CA 1
ATOM 1491 C C . VAL A 1 183 ? -0.682 1.044 -7.873 1.00 89.81 183 VAL A C 1
ATOM 1493 O O . VAL A 1 183 ? -1.715 0.584 -7.394 1.00 89.81 183 VAL A O 1
ATOM 1496 N N . GLY A 1 184 ? -0.052 2.100 -7.345 1.00 88.50 184 GLY A N 1
ATOM 1497 C CA . GLY A 1 184 ? -0.559 2.830 -6.178 1.00 88.50 184 GLY A CA 1
ATOM 1498 C C . GLY A 1 184 ? -1.983 3.356 -6.390 1.00 88.50 184 GLY A C 1
ATOM 1499 O O . GLY A 1 184 ? -2.873 3.060 -5.598 1.00 88.50 184 GLY A O 1
ATOM 1500 N N . LEU A 1 185 ? -2.236 4.022 -7.522 1.00 90.56 185 LEU A N 1
ATOM 1501 C CA . LEU A 1 185 ? -3.581 4.485 -7.885 1.00 90.56 185 LEU A CA 1
ATOM 1502 C C . LEU A 1 185 ? -4.591 3.333 -8.004 1.00 90.56 185 LEU A C 1
ATOM 1504 O O . LEU A 1 185 ? -5.767 3.502 -7.676 1.00 90.56 185 LEU A O 1
ATOM 1508 N N . ASN A 1 186 ? -4.168 2.166 -8.497 1.00 91.06 186 ASN A N 1
ATOM 1509 C CA . ASN A 1 186 ? -5.046 1.003 -8.589 1.00 91.06 186 ASN A CA 1
ATOM 1510 C C . ASN A 1 186 ? -5.363 0.405 -7.209 1.00 91.06 186 ASN A C 1
ATOM 1512 O O . ASN A 1 186 ? -6.507 0.020 -6.981 1.00 91.06 186 ASN A O 1
ATOM 1516 N N . HIS A 1 187 ? -4.411 0.387 -6.275 1.00 90.06 187 HIS A N 1
ATOM 1517 C CA . HIS A 1 187 ? -4.698 0.026 -4.885 1.00 90.06 187 HIS A CA 1
ATOM 1518 C C . HIS A 1 187 ? -5.683 1.007 -4.239 1.00 90.06 187 HIS A C 1
ATOM 1520 O O . HIS A 1 187 ? -6.631 0.570 -3.592 1.00 90.06 187 HIS A O 1
ATOM 1526 N N . ASP A 1 188 ? -5.554 2.311 -4.502 1.00 90.00 188 ASP A N 1
ATOM 1527 C CA . ASP A 1 188 ? -6.532 3.307 -4.040 1.00 90.00 188 ASP A CA 1
ATOM 1528 C C . ASP A 1 188 ? -7.931 3.067 -4.606 1.00 90.00 188 ASP A C 1
ATOM 1530 O O . ASP A 1 188 ? -8.939 3.244 -3.916 1.00 90.00 188 ASP A O 1
ATOM 1534 N N . TYR A 1 189 ? -8.007 2.635 -5.864 1.00 92.19 189 TYR A N 1
ATOM 1535 C CA . TYR A 1 189 ? -9.263 2.241 -6.481 1.00 92.19 189 TYR A CA 1
ATOM 1536 C C . TYR A 1 189 ? -9.866 0.996 -5.821 1.00 92.19 189 TYR A C 1
ATOM 1538 O O . TYR A 1 189 ? -11.074 0.961 -5.580 1.00 92.19 189 TYR A O 1
ATOM 1546 N N . GLU A 1 190 ? -9.060 -0.035 -5.570 1.00 91.69 190 GLU A N 1
ATOM 1547 C CA . GLU A 1 190 ? -9.500 -1.267 -4.909 1.00 91.69 190 GLU A CA 1
ATOM 1548 C C . GLU A 1 190 ? -10.015 -0.975 -3.498 1.00 91.69 190 GLU A C 1
ATOM 1550 O O . GLU A 1 190 ? -11.096 -1.444 -3.145 1.00 91.69 190 GLU A O 1
ATOM 1555 N N . ASP A 1 191 ? -9.325 -0.108 -2.756 1.00 91.19 191 ASP A N 1
ATOM 1556 C CA . ASP A 1 191 ? -9.731 0.343 -1.422 1.00 91.19 191 ASP A CA 1
ATOM 1557 C C . ASP A 1 191 ? -11.047 1.123 -1.473 1.00 91.19 191 ASP A C 1
ATOM 1559 O O . ASP A 1 191 ? -11.942 0.892 -0.664 1.00 91.19 191 ASP A O 1
ATOM 1563 N N . ALA A 1 192 ? -11.230 1.992 -2.470 1.00 91.31 192 ALA A N 1
ATOM 1564 C CA . ALA A 1 192 ? -12.497 2.694 -2.674 1.00 91.31 192 ALA A CA 1
ATOM 1565 C C . ALA A 1 192 ? -13.663 1.735 -2.974 1.00 91.31 192 ALA A C 1
ATOM 1567 O O . ALA A 1 192 ? -14.794 1.960 -2.535 1.00 91.31 192 ALA A O 1
ATOM 1568 N N . VAL A 1 193 ? -13.416 0.674 -3.749 1.00 92.25 193 VAL A N 1
ATOM 1569 C CA . VAL A 1 193 ? -14.432 -0.342 -4.060 1.00 92.25 193 VAL A CA 1
ATOM 1570 C C . VAL A 1 193 ? -14.765 -1.172 -2.826 1.00 92.25 193 VAL A C 1
ATOM 1572 O O . VAL A 1 193 ? -15.946 -1.389 -2.565 1.00 92.25 193 VAL A O 1
ATOM 1575 N N . GLU A 1 194 ? -13.757 -1.599 -2.072 1.00 92.81 194 GLU A N 1
ATOM 1576 C CA . GLU A 1 194 ? -13.932 -2.386 -0.853 1.00 92.81 194 GLU A CA 1
ATOM 1577 C C . GLU A 1 194 ? -14.655 -1.586 0.235 1.00 92.81 194 GLU A C 1
ATOM 1579 O O . GLU A 1 194 ? -15.649 -2.062 0.775 1.00 92.81 194 GLU A O 1
ATOM 1584 N N . GLY A 1 195 ? -14.244 -0.342 0.497 1.00 92.62 195 GLY A N 1
ATOM 1585 C CA . GLY A 1 195 ? -14.924 0.532 1.455 1.00 92.62 195 GLY A CA 1
ATOM 1586 C C . GLY A 1 195 ? -16.375 0.805 1.063 1.00 92.62 195 GLY A C 1
ATOM 1587 O O . GLY A 1 195 ? 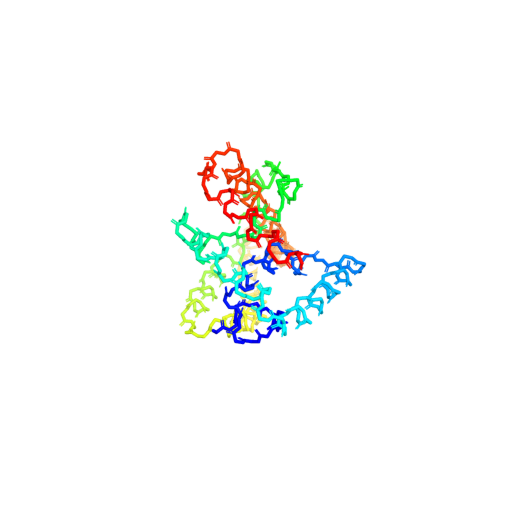-17.279 0.660 1.883 1.00 92.62 195 GLY A O 1
ATOM 1588 N N . LYS A 1 196 ? -16.643 1.085 -0.221 1.00 92.06 196 LYS A N 1
ATOM 1589 C CA . LYS A 1 196 ? -18.024 1.236 -0.701 1.00 92.06 196 LYS A CA 1
ATOM 1590 C C . LYS A 1 196 ? -18.821 -0.053 -0.514 1.00 92.06 196 LYS A C 1
ATOM 1592 O O . LYS A 1 196 ? -19.974 0.005 -0.092 1.00 92.06 196 LYS A O 1
ATOM 1597 N N . ARG A 1 197 ? -18.244 -1.208 -0.848 1.00 91.69 197 ARG A N 1
ATOM 1598 C CA . ARG A 1 197 ? -18.899 -2.508 -0.679 1.00 91.69 197 ARG A CA 1
ATOM 1599 C C . ARG A 1 197 ? -19.230 -2.760 0.788 1.00 91.69 197 ARG A C 1
ATOM 1601 O O . ARG A 1 197 ? -20.343 -3.183 1.064 1.00 91.69 197 ARG A O 1
ATOM 1608 N N . PHE A 1 198 ? -18.310 -2.456 1.699 1.00 93.50 198 PHE A N 1
ATOM 1609 C CA . PHE A 1 198 ? -18.522 -2.575 3.135 1.00 93.50 198 PHE A CA 1
ATOM 1610 C C . PHE A 1 198 ? -19.677 -1.691 3.618 1.00 93.50 198 PHE A C 1
ATOM 1612 O O . PHE A 1 198 ? -20.634 -2.215 4.170 1.00 93.50 198 PHE A O 1
ATOM 1619 N N . TRP A 1 199 ? -19.650 -0.384 3.345 1.00 93.25 199 TRP A N 1
ATOM 1620 C CA . TRP A 1 199 ? -20.653 0.542 3.887 1.00 93.25 199 TRP A CA 1
ATOM 1621 C C . TRP A 1 199 ? -22.025 0.462 3.207 1.00 93.25 199 TRP A C 1
ATOM 1623 O O . TRP A 1 199 ? -23.042 0.612 3.875 1.00 93.25 199 TRP A O 1
ATOM 1633 N N . SER A 1 200 ? -22.078 0.215 1.893 1.00 88.38 200 SER A N 1
ATOM 1634 C CA . SER A 1 200 ? -23.343 0.254 1.133 1.00 88.38 200 SER A CA 1
ATOM 1635 C C . SER A 1 200 ? -23.980 -1.110 0.867 1.00 88.38 200 SER A C 1
ATOM 1637 O O . SER A 1 200 ? -25.174 -1.183 0.593 1.00 88.38 200 SER A O 1
ATOM 1639 N N . GLN A 1 201 ? -23.193 -2.187 0.885 1.00 84.25 201 GLN A N 1
ATOM 1640 C CA . GLN A 1 201 ? -23.633 -3.542 0.519 1.00 84.25 201 GLN A CA 1
ATOM 1641 C C . GLN A 1 201 ? -23.198 -4.596 1.548 1.00 84.25 201 GLN A C 1
ATOM 1643 O O . GLN A 1 201 ? -23.371 -5.793 1.312 1.00 84.25 201 GLN A O 1
ATOM 1648 N N . GLY A 1 202 ? -22.577 -4.172 2.650 1.00 80.06 202 GLY A N 1
ATOM 1649 C CA . GLY A 1 202 ? -22.034 -5.060 3.662 1.00 80.06 202 GLY A CA 1
ATOM 1650 C C . GLY A 1 202 ? -23.106 -5.628 4.580 1.00 80.06 202 GLY A C 1
ATOM 1651 O O . GLY A 1 202 ? -24.274 -5.249 4.554 1.00 80.06 202 GLY A O 1
ATOM 1652 N N . ASN A 1 203 ? -22.686 -6.568 5.420 1.00 88.75 203 ASN A N 1
ATOM 1653 C CA . ASN A 1 203 ? -23.537 -7.101 6.472 1.00 88.75 203 ASN A CA 1
ATOM 1654 C C . ASN A 1 203 ? -23.798 -6.006 7.517 1.00 88.75 203 ASN A C 1
ATOM 1656 O O . ASN A 1 203 ? -22.866 -5.616 8.218 1.00 88.75 203 ASN A O 1
ATOM 1660 N N . ASN A 1 204 ? -25.051 -5.565 7.663 1.00 91.81 204 ASN A N 1
ATOM 1661 C CA . ASN A 1 204 ? -25.440 -4.539 8.640 1.00 91.81 204 ASN A CA 1
ATOM 1662 C C . ASN A 1 204 ? -24.930 -4.842 10.056 1.00 91.81 204 ASN A C 1
ATOM 1664 O O . ASN A 1 204 ? -24.449 -3.934 10.723 1.00 91.81 204 ASN A O 1
ATOM 1668 N N . LYS A 1 205 ? -24.924 -6.117 10.478 1.00 93.69 205 LYS A N 1
ATOM 1669 C CA . LYS A 1 205 ? -24.395 -6.514 11.795 1.00 93.69 205 LYS A CA 1
ATOM 1670 C C . LYS A 1 205 ? -22.902 -6.221 11.941 1.00 93.69 205 LYS A C 1
ATOM 1672 O O . LYS A 1 205 ? -22.459 -5.793 12.997 1.00 93.69 205 LYS A O 1
ATOM 1677 N N . LEU A 1 206 ? -22.127 -6.451 10.881 1.00 94.00 206 LEU A N 1
ATOM 1678 C CA . LEU A 1 206 ? -20.690 -6.174 10.873 1.00 94.00 206 LEU A CA 1
ATOM 1679 C C . LEU A 1 206 ? -20.418 -4.667 10.846 1.00 94.00 206 LEU A C 1
ATOM 1681 O O . LEU A 1 206 ? -19.502 -4.199 11.511 1.00 94.00 206 LEU A O 1
ATOM 1685 N N . ILE A 1 207 ? -21.224 -3.913 10.098 1.00 94.19 207 ILE A N 1
ATOM 1686 C CA . ILE A 1 207 ? -21.131 -2.451 10.027 1.00 94.19 207 ILE A CA 1
ATOM 1687 C C . ILE A 1 207 ? -21.430 -1.828 11.397 1.00 94.19 207 ILE A C 1
ATOM 1689 O O . ILE A 1 207 ? -20.690 -0.958 11.847 1.00 94.19 207 ILE A O 1
ATOM 1693 N N . GLU A 1 208 ? -22.495 -2.273 12.064 1.00 95.19 208 GLU A N 1
ATOM 1694 C CA . GLU A 1 208 ? -22.860 -1.820 13.411 1.00 95.19 208 GLU A CA 1
ATOM 1695 C C . GLU A 1 208 ? -21.780 -2.183 14.432 1.00 95.19 208 GLU A C 1
ATOM 1697 O O . GLU A 1 208 ? -21.308 -1.303 15.147 1.00 95.19 208 GLU A O 1
ATOM 1702 N N . ALA A 1 209 ? -21.302 -3.432 14.435 1.00 95.50 209 ALA A N 1
ATOM 1703 C CA . ALA A 1 209 ? -20.229 -3.850 15.334 1.00 95.50 209 ALA A CA 1
ATOM 1704 C C . ALA A 1 209 ? -18.921 -3.072 15.091 1.00 95.50 209 ALA A C 1
ATOM 1706 O O . ALA A 1 209 ? -18.214 -2.735 16.038 1.00 95.50 209 ALA A O 1
ATOM 1707 N N . TRP A 1 210 ? -18.613 -2.722 13.836 1.00 96.12 210 TRP A N 1
ATOM 1708 C CA . TRP A 1 210 ? -17.478 -1.857 13.511 1.00 96.12 210 TRP A CA 1
ATOM 1709 C C . TRP A 1 210 ? -17.650 -0.455 14.098 1.00 96.12 210 TRP A C 1
ATOM 1711 O O . TRP A 1 210 ? -16.735 0.036 14.751 1.00 96.12 210 TRP A O 1
ATOM 1721 N N . LYS A 1 211 ? -18.822 0.171 13.933 1.00 95.75 211 LYS A N 1
ATOM 1722 C CA . LYS A 1 211 ? -19.109 1.488 14.528 1.00 95.75 211 LYS A CA 1
ATOM 1723 C C . LYS A 1 211 ? -18.998 1.456 16.053 1.00 95.75 211 LYS A C 1
ATOM 1725 O O . LYS A 1 211 ? -18.314 2.311 16.609 1.00 95.75 211 LYS A O 1
ATOM 1730 N N . ASN A 1 212 ? -19.581 0.446 16.702 1.00 95.94 212 ASN A N 1
ATOM 1731 C CA . ASN A 1 212 ? -19.513 0.272 18.156 1.00 95.94 212 ASN A CA 1
ATOM 1732 C C . ASN A 1 212 ? -18.065 0.110 18.635 1.00 95.94 212 ASN A C 1
ATOM 1734 O O . ASN A 1 212 ? -17.658 0.739 19.605 1.00 95.94 212 ASN A O 1
ATOM 1738 N N . TYR A 1 213 ? -17.257 -0.677 17.919 1.00 96.31 213 TYR A N 1
ATOM 1739 C CA . TYR A 1 213 ? -15.831 -0.830 18.203 1.00 96.31 213 TYR A CA 1
ATOM 1740 C C . TYR A 1 213 ? -15.060 0.496 18.077 1.00 96.31 213 TYR A C 1
ATOM 1742 O O . TYR A 1 213 ? -14.273 0.840 18.961 1.00 96.31 213 TYR A O 1
ATOM 1750 N N . ILE A 1 214 ? -15.301 1.273 17.015 1.00 96.06 214 ILE A N 1
ATOM 1751 C CA . ILE A 1 214 ? -14.687 2.600 16.842 1.00 96.06 214 ILE A CA 1
ATOM 1752 C C . ILE A 1 214 ? -15.114 3.553 17.968 1.00 96.06 214 ILE A C 1
ATOM 1754 O O . ILE A 1 214 ? -14.275 4.272 18.515 1.00 96.06 214 ILE A O 1
ATOM 1758 N N . GLU A 1 215 ? -16.394 3.557 18.335 1.00 95.38 215 GLU A N 1
ATOM 1759 C CA . GLU A 1 215 ? -16.937 4.390 19.409 1.00 95.38 215 GLU A CA 1
ATOM 1760 C C . GLU A 1 215 ? -16.355 4.010 20.774 1.00 95.38 215 GLU A C 1
ATOM 1762 O O . GLU A 1 215 ? -15.907 4.888 21.511 1.00 95.38 215 GLU A O 1
ATOM 1767 N N . ALA A 1 216 ? -16.248 2.714 21.075 1.00 94.12 216 ALA A N 1
ATOM 1768 C CA . ALA A 1 216 ? -15.631 2.219 22.301 1.00 94.12 216 ALA A CA 1
ATOM 1769 C C . ALA A 1 216 ? -14.183 2.710 22.447 1.00 94.12 216 ALA A C 1
ATOM 1771 O O . ALA A 1 216 ? -13.787 3.147 23.528 1.00 94.12 216 ALA A O 1
ATOM 1772 N N . ILE A 1 217 ? -13.403 2.732 21.359 1.00 93.38 217 ILE A N 1
ATOM 1773 C CA . ILE A 1 217 ? -12.032 3.267 21.385 1.00 93.38 217 ILE A CA 1
ATOM 1774 C C . ILE A 1 217 ? -12.010 4.781 21.601 1.00 93.38 217 ILE A C 1
ATOM 1776 O O . ILE A 1 217 ? -11.105 5.295 22.266 1.00 93.38 217 ILE A O 1
ATOM 1780 N N . ARG A 1 218 ? -12.960 5.517 21.019 1.00 90.75 218 ARG A N 1
ATOM 1781 C CA . ARG A 1 218 ? -13.031 6.984 21.113 1.00 90.75 218 ARG A CA 1
ATOM 1782 C C . ARG A 1 218 ? -13.593 7.482 22.451 1.00 90.75 218 ARG A C 1
ATOM 1784 O O . ARG A 1 218 ? -13.350 8.644 22.772 1.00 90.75 218 ARG A O 1
ATOM 1791 N N . SER A 1 219 ? -14.295 6.624 23.198 1.00 83.81 219 SER A N 1
ATOM 1792 C CA . SER A 1 219 ? -14.860 6.924 24.523 1.00 83.81 219 SER A CA 1
ATOM 1793 C C . SER A 1 219 ? -13.830 7.241 25.607 1.00 83.81 219 SER A C 1
ATOM 1795 O O . SER A 1 219 ? -12.639 6.858 25.454 1.00 83.81 219 SER A O 1
#

Sequence (219 aa):
MRKLTLDIQPSKEYDLLEPYVRALRPTEKIGDDWEAILTDLNRIKNSANNETWLSKLKESYEELVSAGFTNSMRTEAWGHDETQTRRKSLLARLLLPIGWLAQAPSAIQHYFINKNGDGVKKIEFRSTFKIGPGMFILPITWIVTGSILAWWLSKNDITPFWIGFAGFYVWANWGNILYGKIVGLNHDYEDAVEGKRFWSQGNNKLIEAWKNYIEAIRS

pLDDT: mean 89.01, std 7.43, range [45.72, 97.19]

Secondary structure (DSSP, 8-state):
---SSSPPSSGGGHHHHHHHHHHT-GGG--THHHHHHHHHHHHHHHHTT-HHHHHHHHHHHHHHHHTT--TTS-HHHH-SSGGGSPPP-HHHHHTHHHHHHHHGGGHHHHHHHHHHHHT-SSHHHHHHHHHHHHHHHHHHHHHHHHHHHHHHHHHTTSS-HHHHHHHHHHHHHHHHHHHHHHHHHHHHHHHHHHHHHHHHHS-HHHHHHHHHHHHHHH-

Radius of gyration: 23.12 Å; chains: 1; bounding box: 49×35×73 Å